Protein AF-A0AAF6BDD6-F1 (afdb_monomer_lite)

Radius of gyration: 24.26 Å; chains: 1; bounding box: 52×38×102 Å

InterPro domains:
  IPR036426 Bulb-type lectin domain superfamily [SSF51110] (97-180)

Structure (mmCIF, N/CA/C/O backbone):
data_AF-A0AAF6BDD6-F1
#
_entry.id   AF-A0AAF6BDD6-F1
#
loop_
_atom_site.group_PDB
_atom_site.id
_atom_site.type_symbol
_atom_site.label_atom_id
_atom_site.label_alt_id
_atom_site.label_comp_id
_atom_site.label_asym_id
_atom_site.label_entity_id
_atom_site.label_seq_id
_atom_site.pdbx_PDB_ins_code
_atom_site.Cartn_x
_atom_site.Cartn_y
_atom_site.Cartn_z
_atom_site.occupancy
_atom_site.B_iso_or_equiv
_atom_site.auth_seq_id
_atom_site.auth_comp_id
_atom_site.auth_asym_id
_atom_site.auth_atom_id
_atom_site.pdbx_PDB_model_num
ATOM 1 N N . MET A 1 1 ? 34.507 6.497 79.759 1.00 51.25 1 MET A N 1
ATOM 2 C CA . MET A 1 1 ? 33.496 5.762 78.967 1.00 51.25 1 MET A CA 1
ATOM 3 C C . MET A 1 1 ? 32.252 6.629 78.835 1.00 51.25 1 MET A C 1
ATOM 5 O O . MET A 1 1 ? 31.584 6.825 79.837 1.00 51.25 1 MET A O 1
ATOM 9 N N . ALA A 1 2 ? 32.042 7.193 77.638 1.00 34.12 2 ALA A N 1
ATOM 10 C CA . ALA A 1 2 ? 30.849 7.863 77.072 1.00 34.12 2 ALA A CA 1
ATOM 11 C C . ALA A 1 2 ? 31.321 8.731 75.872 1.00 34.12 2 ALA A C 1
ATOM 13 O O . ALA A 1 2 ? 32.462 9.191 75.925 1.00 34.12 2 ALA A O 1
ATOM 14 N N . PRO A 1 3 ? 30.488 9.076 74.870 1.00 53.22 3 PRO A N 1
ATOM 15 C CA . PRO A 1 3 ? 29.508 8.265 74.144 1.00 53.22 3 PRO A CA 1
ATOM 16 C C . PRO A 1 3 ? 29.766 8.244 72.612 1.00 53.22 3 PRO A C 1
ATOM 18 O O . PRO A 1 3 ? 30.469 9.080 72.053 1.00 53.22 3 PRO A O 1
ATOM 21 N N . ILE A 1 4 ? 29.161 7.263 71.933 1.00 51.34 4 ILE A N 1
ATOM 22 C CA . ILE A 1 4 ? 29.193 7.052 70.476 1.00 51.34 4 ILE A CA 1
ATOM 23 C C . ILE A 1 4 ? 28.238 8.036 69.782 1.00 51.34 4 ILE A C 1
ATOM 25 O O . ILE A 1 4 ? 27.051 8.097 70.102 1.00 51.34 4 ILE A O 1
ATOM 29 N N . MET A 1 5 ? 28.767 8.775 68.807 1.00 47.75 5 MET A N 1
ATOM 30 C CA . MET A 1 5 ? 28.054 9.711 67.938 1.00 47.75 5 MET A CA 1
ATOM 31 C C . MET A 1 5 ? 27.268 8.930 66.867 1.00 47.75 5 MET A C 1
ATOM 33 O O . MET A 1 5 ? 27.860 8.218 66.060 1.00 47.75 5 MET A O 1
ATOM 37 N N . LYS A 1 6 ? 25.931 9.032 66.864 1.00 49.72 6 LYS A N 1
ATOM 38 C CA . LYS A 1 6 ? 25.065 8.510 65.791 1.00 49.72 6 LYS A CA 1
ATOM 39 C C . LYS A 1 6 ? 24.808 9.616 64.768 1.00 49.72 6 LYS A C 1
ATOM 41 O O . LYS A 1 6 ? 24.202 10.629 65.103 1.00 49.72 6 LYS A O 1
ATOM 46 N N . ILE A 1 7 ? 25.245 9.399 63.531 1.00 56.69 7 ILE A N 1
ATOM 47 C CA . ILE A 1 7 ? 24.917 10.243 62.377 1.00 56.69 7 ILE A CA 1
ATOM 48 C C . ILE A 1 7 ? 23.595 9.730 61.797 1.00 56.69 7 ILE A C 1
ATOM 50 O O . ILE A 1 7 ? 23.491 8.572 61.395 1.00 56.69 7 ILE A O 1
ATOM 54 N N . ALA A 1 8 ? 22.572 10.583 61.806 1.00 51.97 8 ALA A N 1
ATOM 55 C CA . ALA A 1 8 ? 21.288 10.317 61.176 1.00 51.97 8 ALA A CA 1
ATOM 56 C C . ALA A 1 8 ? 21.411 10.520 59.657 1.00 51.97 8 ALA A C 1
ATOM 58 O O . ALA A 1 8 ? 21.768 11.602 59.196 1.00 51.97 8 ALA A O 1
ATOM 59 N N . SER A 1 9 ? 21.128 9.460 58.901 1.00 61.69 9 SER A N 1
ATOM 60 C CA . SER A 1 9 ? 21.029 9.463 57.442 1.00 61.69 9 SER A CA 1
ATOM 61 C C . SER A 1 9 ? 19.632 9.936 57.041 1.00 61.69 9 SER A C 1
ATOM 63 O O . SER A 1 9 ? 18.634 9.280 57.344 1.00 61.69 9 SER A O 1
ATOM 65 N N . THR A 1 10 ? 19.547 11.103 56.414 1.00 53.69 10 THR A N 1
ATOM 66 C CA . THR A 1 10 ? 18.310 11.665 55.872 1.00 53.69 10 THR A CA 1
ATOM 67 C C . THR A 1 10 ? 17.987 11.012 54.527 1.00 53.69 10 THR A C 1
ATOM 69 O O . THR A 1 10 ? 18.719 11.156 53.551 1.00 53.69 10 THR A O 1
ATOM 72 N N . CYS A 1 11 ? 16.862 10.292 54.471 1.00 45.34 11 CYS A N 1
ATOM 73 C CA . CYS A 1 11 ? 16.270 9.806 53.226 1.00 45.34 11 CYS A CA 1
ATOM 74 C C . CYS A 1 11 ? 15.778 10.989 52.384 1.00 45.34 11 CYS A C 1
ATOM 76 O O . CYS A 1 11 ? 14.833 11.685 52.754 1.00 45.34 11 CYS A O 1
ATOM 78 N N . LEU A 1 12 ? 16.420 11.190 51.237 1.00 45.31 12 LEU A N 1
ATOM 79 C CA . LEU A 1 12 ? 16.008 12.132 50.208 1.00 45.31 12 LEU A CA 1
ATOM 80 C C . LEU A 1 12 ? 14.826 11.524 49.431 1.00 45.31 12 LEU A C 1
ATOM 82 O O . LEU A 1 12 ? 15.008 10.616 48.622 1.00 45.31 12 LEU A O 1
ATOM 86 N N . CYS A 1 13 ? 13.607 12.000 49.688 1.00 44.28 13 CYS A N 1
ATOM 87 C CA . CYS A 1 13 ? 12.452 11.706 48.839 1.00 44.28 13 CYS A CA 1
ATOM 88 C C . CYS A 1 13 ? 12.585 12.503 47.536 1.00 44.28 13 CYS A C 1
ATOM 90 O O . CYS A 1 13 ? 12.308 13.701 47.501 1.00 44.28 13 CYS A O 1
ATOM 92 N N . VAL A 1 14 ? 13.022 11.843 46.465 1.00 45.38 14 VAL A N 1
ATOM 93 C CA . VAL A 1 14 ? 12.939 12.384 45.105 1.00 45.38 14 VAL A CA 1
ATOM 94 C C . VAL A 1 14 ? 11.490 12.236 44.643 1.00 45.38 14 VAL A C 1
ATOM 96 O O . VAL A 1 14 ? 11.029 11.137 44.342 1.00 45.38 14 VAL A O 1
ATOM 99 N N . ALA A 1 15 ? 10.756 13.346 44.638 1.00 45.22 15 ALA A N 1
ATOM 100 C CA . ALA A 1 15 ? 9.427 13.421 44.054 1.00 45.22 15 ALA A CA 1
ATOM 101 C C . ALA A 1 15 ? 9.534 13.259 42.527 1.00 45.22 15 ALA A C 1
ATOM 103 O O . ALA A 1 15 ? 10.082 14.121 41.840 1.00 45.22 15 ALA A O 1
ATOM 104 N N . LEU A 1 16 ? 9.019 12.143 42.003 1.00 39.81 16 LEU A N 1
ATOM 105 C CA . LEU A 1 16 ? 8.784 11.959 40.574 1.00 39.81 16 LEU A CA 1
ATOM 106 C C . LEU A 1 16 ? 7.691 12.934 40.114 1.00 39.81 16 LEU A C 1
ATOM 108 O O . LEU A 1 16 ? 6.511 12.755 40.414 1.00 39.81 16 LEU A O 1
ATOM 112 N N . LEU A 1 17 ? 8.091 13.947 39.349 1.00 40.88 17 LEU A N 1
ATOM 113 C CA . LEU A 1 17 ? 7.201 14.741 38.508 1.00 40.88 17 LEU A CA 1
ATOM 114 C C . LEU A 1 17 ? 6.760 13.879 37.316 1.00 40.88 17 LEU A C 1
ATOM 116 O O . LEU A 1 17 ? 7.428 13.820 36.287 1.00 40.88 17 LEU A O 1
ATOM 120 N N . LEU A 1 18 ? 5.626 13.196 37.468 1.00 42.12 18 LEU A N 1
ATOM 121 C CA . LEU A 1 18 ? 4.847 12.662 36.352 1.00 42.12 18 LEU A CA 1
ATOM 122 C C . LEU A 1 18 ? 4.160 13.837 35.649 1.00 42.12 18 LEU A C 1
ATOM 124 O O . LEU A 1 18 ? 3.033 14.206 35.966 1.00 42.12 18 LEU A O 1
ATOM 128 N N . SER A 1 19 ? 4.860 14.451 34.700 1.00 39.84 19 SER A N 1
ATOM 129 C CA . SER A 1 19 ? 4.233 15.306 33.699 1.00 39.84 19 SER A CA 1
ATOM 130 C C . SER A 1 19 ? 3.426 14.418 32.754 1.00 39.84 19 SER A C 1
ATOM 132 O O . SER A 1 19 ? 3.980 13.730 31.895 1.00 39.84 19 SER A O 1
ATOM 134 N N . SER A 1 20 ? 2.112 14.413 32.944 1.00 39.69 20 SER A N 1
ATOM 135 C CA . SER A 1 20 ? 1.128 13.863 32.021 1.00 39.69 20 SER A CA 1
ATOM 136 C C . SER A 1 20 ? 1.260 14.538 30.653 1.00 39.69 20 SER A C 1
ATOM 138 O O . SER A 1 20 ? 0.771 15.650 30.455 1.00 39.69 20 SER A O 1
ATOM 140 N N . LEU A 1 21 ? 1.925 13.865 29.708 1.00 33.94 21 LEU A N 1
ATOM 141 C CA . LEU A 1 21 ? 1.744 14.122 28.283 1.00 33.94 21 LEU A CA 1
ATOM 142 C C . LEU A 1 21 ? 0.318 13.698 27.930 1.00 33.94 21 LEU A C 1
ATOM 144 O O . LEU A 1 21 ? 0.013 12.513 27.798 1.00 33.94 21 LEU A O 1
ATOM 148 N N . SER A 1 22 ? -0.564 14.680 27.805 1.00 35.59 22 SER A N 1
ATOM 149 C CA . SER A 1 22 ? -1.865 14.510 27.179 1.00 35.59 22 SER A CA 1
ATOM 150 C C . SER A 1 22 ? -1.642 14.094 25.723 1.00 35.59 22 SER A C 1
ATOM 152 O O . SER A 1 22 ? -1.264 14.920 24.893 1.00 35.59 22 SER A O 1
ATOM 154 N N . LEU A 1 23 ? -1.861 12.813 25.409 1.00 38.25 23 LEU A N 1
ATOM 155 C CA . LEU A 1 23 ? -2.101 12.382 24.035 1.00 38.25 23 LEU A CA 1
ATOM 156 C C . LEU A 1 23 ? -3.343 13.136 23.543 1.00 38.25 23 LEU A C 1
ATOM 158 O O . LEU A 1 23 ? -4.469 12.815 23.919 1.00 38.25 23 LEU A O 1
ATOM 162 N N . PHE A 1 24 ? -3.144 14.149 22.704 1.00 35.59 24 PHE A N 1
ATOM 163 C CA . PHE A 1 24 ? -4.202 14.658 21.842 1.00 35.59 24 PHE A CA 1
ATOM 164 C C . PHE A 1 24 ? -4.513 13.567 20.807 1.00 35.59 24 PHE A C 1
ATOM 166 O O . PHE A 1 24 ? -3.962 13.553 19.710 1.00 35.59 24 PHE A O 1
ATOM 173 N N . GLN A 1 25 ? -5.392 12.625 21.155 1.00 37.72 25 GLN A N 1
ATOM 174 C CA . GLN A 1 25 ? -6.168 11.912 20.146 1.00 37.72 25 GLN A CA 1
ATOM 175 C C . GLN A 1 25 ? -7.160 12.925 19.578 1.00 37.72 25 GLN A C 1
ATOM 177 O O . GLN A 1 25 ? -8.243 13.137 20.119 1.00 37.72 25 GLN A O 1
ATOM 182 N N . SER A 1 26 ? -6.743 13.616 18.516 1.00 37.84 26 SER A N 1
ATOM 183 C CA . SER A 1 26 ? -7.674 14.316 17.640 1.00 37.84 26 SER A CA 1
ATOM 184 C C . SER A 1 26 ? -8.650 13.265 17.126 1.00 37.84 26 SER A C 1
ATOM 186 O O . SER A 1 26 ? -8.254 12.361 16.394 1.00 37.84 26 SER A O 1
ATOM 188 N N . ALA A 1 27 ? -9.896 13.332 17.587 1.00 39.47 27 ALA A N 1
ATOM 189 C CA . ALA A 1 27 ? -10.969 12.485 17.103 1.00 39.47 27 ALA A CA 1
ATOM 190 C C . ALA A 1 27 ? -11.256 12.884 15.650 1.00 39.47 27 ALA A C 1
ATOM 192 O O . ALA A 1 27 ? -12.027 13.803 15.381 1.00 39.47 27 ALA A O 1
ATOM 193 N N . GLU A 1 28 ? -10.565 12.239 14.712 1.00 51.12 28 GLU A N 1
ATOM 194 C CA . GLU A 1 28 ? -10.907 12.288 13.296 1.00 51.12 28 GLU A CA 1
ATOM 195 C C . GLU A 1 28 ? -12.365 11.818 13.184 1.00 51.12 28 GLU A C 1
ATOM 197 O O . GLU A 1 28 ? -12.697 10.757 13.708 1.00 51.12 28 GLU A O 1
ATOM 202 N N . ASN A 1 29 ? -13.260 12.619 12.600 1.00 42.44 29 ASN A N 1
ATOM 203 C CA . ASN A 1 29 ? -14.646 12.213 12.365 1.00 42.44 29 ASN A CA 1
ATOM 204 C C . ASN A 1 29 ? -14.709 11.501 11.000 1.00 42.44 29 ASN A C 1
ATOM 206 O O . ASN A 1 29 ? -14.706 12.187 9.979 1.00 42.44 29 ASN A O 1
ATOM 210 N N . PRO A 1 30 ? -14.764 10.157 10.930 1.00 50.72 30 PRO A N 1
ATOM 211 C CA . PRO A 1 30 ? -14.666 9.419 9.670 1.00 50.72 30 PRO A CA 1
ATOM 212 C C . PRO A 1 30 ? -15.968 9.421 8.848 1.00 50.72 30 PRO A C 1
ATOM 214 O O . PRO A 1 30 ? -16.086 8.646 7.905 1.00 50.72 30 PRO A O 1
ATOM 217 N N . GLN A 1 31 ? -16.960 10.262 9.172 1.00 46.66 31 GLN A N 1
ATOM 218 C CA . GLN A 1 31 ? -18.333 10.199 8.636 1.00 46.66 31 GLN A CA 1
ATOM 219 C C . GLN A 1 31 ? -18.501 10.440 7.117 1.00 46.66 31 GLN A C 1
ATOM 221 O O . GLN A 1 31 ? -19.629 10.482 6.635 1.00 46.66 31 GLN A O 1
ATOM 226 N N . GLY A 1 32 ? -17.420 10.529 6.342 1.00 57.94 32 GLY A N 1
ATOM 227 C CA . GLY A 1 32 ? -17.466 10.566 4.876 1.00 57.94 32 GLY A CA 1
ATOM 228 C C . GLY A 1 32 ? -16.344 9.801 4.173 1.00 57.94 32 GLY A C 1
ATOM 229 O O . GLY A 1 32 ? -16.263 9.862 2.949 1.00 57.94 32 GLY A O 1
ATOM 230 N N . ALA A 1 33 ? -15.470 9.103 4.906 1.00 63.00 33 ALA A N 1
ATOM 231 C CA . ALA A 1 33 ? -14.367 8.375 4.288 1.00 63.00 33 ALA A CA 1
ATOM 232 C C . ALA A 1 33 ? -14.881 7.073 3.663 1.00 63.00 33 ALA A C 1
ATOM 234 O O . ALA A 1 33 ? -15.600 6.301 4.303 1.00 63.00 33 ALA A O 1
ATOM 235 N N . LEU A 1 34 ? -14.496 6.815 2.411 1.00 80.69 34 LEU A N 1
ATOM 236 C CA . LEU A 1 34 ? -14.727 5.514 1.794 1.00 80.69 34 LEU A CA 1
ATOM 237 C C . LEU A 1 34 ? -13.948 4.458 2.587 1.00 80.69 34 LEU A C 1
ATOM 239 O O . LEU A 1 34 ? -12.784 4.668 2.938 1.00 80.69 34 LEU A O 1
ATOM 243 N N . SER A 1 35 ? -14.594 3.332 2.887 1.00 86.69 35 SER A N 1
ATOM 244 C CA . SER A 1 35 ? -13.964 2.204 3.567 1.00 86.69 35 SER A CA 1
ATOM 245 C C . SER A 1 35 ? -13.627 1.097 2.573 1.00 86.69 35 SER A C 1
ATOM 247 O O . SER A 1 35 ? -14.380 0.816 1.639 1.00 86.69 35 SER A O 1
ATOM 249 N N . TYR A 1 36 ? -12.476 0.462 2.776 1.00 87.25 36 TYR A N 1
ATOM 250 C CA . TYR A 1 36 ? -12.027 -0.684 1.993 1.00 87.25 36 TYR A CA 1
ATOM 251 C C . TYR A 1 36 ? -12.123 -1.954 2.854 1.00 87.25 36 TYR A C 1
ATOM 253 O O . TYR A 1 36 ? -11.368 -2.077 3.825 1.00 87.25 36 TYR A O 1
ATOM 261 N N . PRO A 1 37 ? -13.058 -2.880 2.571 1.00 87.44 37 PRO A N 1
ATOM 262 C CA . PRO A 1 37 ? -13.344 -3.991 3.473 1.00 87.44 37 PRO A CA 1
ATOM 263 C C . PRO A 1 37 ? -12.319 -5.128 3.372 1.00 87.44 37 PRO A C 1
ATOM 265 O O . PRO A 1 37 ? -11.676 -5.329 2.339 1.00 87.44 37 PRO A O 1
ATOM 268 N N . ILE A 1 38 ? -12.216 -5.923 4.443 1.00 88.31 38 ILE A N 1
ATOM 269 C CA . ILE A 1 38 ? -11.459 -7.184 4.458 1.00 88.31 38 ILE A CA 1
ATOM 270 C C . ILE A 1 38 ? -11.888 -8.130 3.326 1.00 88.31 38 ILE A C 1
ATOM 272 O O . ILE A 1 38 ? -13.032 -8.092 2.872 1.00 88.31 38 ILE A O 1
ATOM 276 N N . ASN A 1 39 ? -10.975 -8.997 2.878 1.00 84.19 39 ASN A N 1
ATOM 277 C CA . ASN A 1 39 ? -11.170 -9.940 1.769 1.00 84.19 39 ASN A CA 1
ATOM 278 C C . ASN A 1 39 ? -11.416 -9.276 0.406 1.00 84.19 39 ASN A C 1
ATOM 280 O O . ASN A 1 39 ? -11.815 -9.946 -0.547 1.00 84.19 39 ASN A O 1
ATOM 284 N N . SER A 1 40 ? -11.140 -7.978 0.294 1.00 82.06 40 SER A N 1
ATOM 285 C CA . SER A 1 40 ? -11.134 -7.264 -0.980 1.00 82.06 40 SER A CA 1
ATOM 286 C C . SER A 1 40 ? -9.723 -7.213 -1.538 1.00 82.06 40 SER A C 1
ATOM 288 O O . SER A 1 40 ? -8.764 -6.936 -0.809 1.00 82.06 40 SER A O 1
ATOM 290 N N . SER A 1 41 ? -9.592 -7.418 -2.848 1.00 85.62 41 SER A N 1
ATOM 291 C CA . SER A 1 41 ? -8.333 -7.192 -3.554 1.00 85.62 41 SER A CA 1
ATOM 292 C C . SER A 1 41 ? -8.536 -6.405 -4.844 1.00 85.62 41 SER A C 1
ATOM 294 O O . SER A 1 41 ? -9.531 -6.576 -5.549 1.00 85.62 41 SER A O 1
ATOM 296 N N . VAL A 1 42 ? -7.563 -5.554 -5.153 1.00 89.88 42 VAL A N 1
ATOM 297 C CA . VAL A 1 42 ? -7.423 -4.854 -6.426 1.00 89.88 42 VAL A CA 1
ATOM 298 C C . VAL A 1 42 ? -6.278 -5.509 -7.179 1.00 89.88 42 VAL A C 1
ATOM 300 O O . VAL A 1 42 ? -5.162 -5.604 -6.670 1.00 89.88 42 VAL A O 1
ATOM 303 N N . ARG A 1 43 ? -6.558 -5.959 -8.403 1.00 90.25 43 ARG A N 1
ATOM 304 C CA . ARG A 1 43 ? -5.546 -6.463 -9.332 1.00 90.25 43 ARG A CA 1
ATOM 305 C C . ARG A 1 43 ? -5.059 -5.329 -10.221 1.00 90.25 43 ARG A C 1
ATOM 307 O O . ARG A 1 43 ? -5.859 -4.651 -10.857 1.00 90.25 43 ARG A O 1
ATOM 314 N N . PHE A 1 44 ? -3.747 -5.210 -10.340 1.00 89.00 44 PHE A N 1
ATOM 315 C CA . PHE A 1 44 ? -3.069 -4.262 -11.205 1.00 89.00 44 PHE A CA 1
ATOM 316 C C . PHE A 1 44 ? -2.042 -4.983 -12.084 1.00 89.00 44 PHE A C 1
ATOM 318 O O . PHE A 1 44 ? -1.287 -5.842 -11.624 1.00 89.00 44 PHE A O 1
ATOM 325 N N . ARG A 1 45 ? -1.996 -4.616 -13.363 1.00 82.56 45 ARG A N 1
ATOM 326 C CA . ARG A 1 45 ? -0.960 -5.041 -14.307 1.00 82.56 45 ARG A CA 1
ATOM 327 C C . ARG A 1 45 ? -0.652 -3.861 -15.217 1.00 82.56 45 ARG A C 1
ATOM 329 O O . ARG A 1 45 ? -1.575 -3.324 -15.825 1.00 82.56 45 ARG A O 1
ATOM 336 N N . SER A 1 46 ? 0.620 -3.476 -15.309 1.00 79.06 46 SER A N 1
ATOM 337 C CA . SER A 1 46 ? 1.037 -2.453 -16.270 1.00 79.06 46 SER A CA 1
ATOM 338 C C . SER A 1 46 ? 0.967 -3.022 -17.689 1.00 79.06 46 SER A C 1
ATOM 340 O O . SER A 1 46 ? 1.338 -4.173 -17.921 1.00 79.06 46 SER A O 1
ATOM 342 N N . SER A 1 47 ? 0.479 -2.230 -18.643 1.00 66.56 47 SER A N 1
ATOM 343 C CA . SER A 1 47 ? 0.349 -2.625 -20.051 1.00 66.56 47 SER A CA 1
ATOM 344 C C . SER A 1 47 ? 1.535 -2.196 -20.927 1.00 66.56 47 SER A C 1
ATOM 346 O O . SER A 1 47 ? 1.410 -2.200 -22.150 1.00 66.56 47 SER A O 1
ATOM 348 N N . GLY A 1 48 ? 2.672 -1.802 -20.345 1.00 63.66 48 GLY A N 1
ATOM 349 C CA . GLY A 1 48 ? 3.864 -1.424 -21.110 1.00 63.66 48 GLY A CA 1
ATOM 350 C C . GLY A 1 48 ? 4.838 -0.526 -20.348 1.00 63.66 48 GLY A C 1
ATOM 351 O O . GLY A 1 48 ? 4.901 -0.560 -19.123 1.00 63.66 48 GLY A O 1
ATOM 352 N N . ASN A 1 49 ? 5.580 0.298 -21.095 1.00 65.62 49 ASN A N 1
ATOM 353 C CA . ASN A 1 49 ? 6.637 1.191 -20.588 1.00 65.62 49 ASN A CA 1
ATOM 354 C C . ASN A 1 49 ? 6.124 2.485 -19.930 1.00 65.62 49 ASN A C 1
ATOM 356 O O . ASN A 1 49 ? 6.891 3.429 -19.770 1.00 65.62 49 ASN A O 1
ATOM 360 N N . LEU A 1 50 ? 4.828 2.581 -19.631 1.00 71.69 50 LEU A N 1
ATOM 361 C CA . LEU A 1 50 ? 4.226 3.800 -19.095 1.00 71.69 50 LEU A CA 1
ATOM 362 C C . LEU A 1 50 ? 3.927 3.650 -17.606 1.00 71.69 50 LEU A C 1
ATOM 364 O O . LEU A 1 50 ? 3.573 2.563 -17.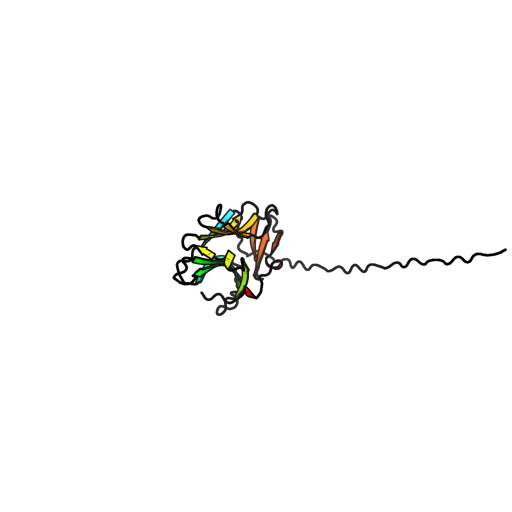132 1.00 71.69 50 LEU A O 1
ATOM 368 N N . SER A 1 51 ? 4.031 4.768 -16.891 1.00 81.31 51 SER A N 1
ATOM 369 C CA . SER A 1 51 ? 3.455 4.916 -15.561 1.00 81.31 51 SER A CA 1
ATOM 370 C C . SER A 1 51 ? 1.955 4.647 -15.631 1.00 81.31 51 SER A C 1
ATOM 372 O O . SER A 1 51 ? 1.251 5.137 -16.511 1.00 81.31 51 SER A O 1
ATOM 374 N N . SER A 1 52 ? 1.448 3.836 -14.714 1.00 86.62 52 SER A N 1
ATOM 375 C CA . SER A 1 52 ? 0.022 3.546 -14.605 1.00 86.62 52 SER A CA 1
ATOM 376 C C . SER A 1 52 ? -0.376 3.390 -13.146 1.00 86.62 52 SER A C 1
ATOM 378 O O . SER A 1 52 ? 0.455 3.101 -12.282 1.00 86.62 52 SER A O 1
ATOM 380 N N . GLN A 1 53 ? -1.658 3.608 -12.858 1.00 89.38 53 GLN A N 1
ATOM 381 C CA . GLN A 1 53 ? -2.184 3.480 -11.506 1.00 89.38 53 GLN A CA 1
ATOM 382 C C . GLN A 1 53 ? -3.606 2.928 -11.483 1.00 89.38 53 GLN A C 1
ATOM 384 O O . GLN A 1 53 ? -4.397 3.178 -12.392 1.00 89.38 53 GLN A O 1
ATOM 389 N N . ALA A 1 54 ? -3.933 2.211 -10.413 1.00 90.25 54 ALA A N 1
ATOM 390 C CA . ALA A 1 54 ? -5.284 1.800 -10.061 1.00 90.25 54 ALA A CA 1
ATOM 391 C C . ALA A 1 54 ? -5.660 2.424 -8.714 1.00 90.25 54 ALA A C 1
ATOM 393 O O . ALA A 1 54 ? -5.041 2.124 -7.690 1.00 90.25 54 ALA A O 1
ATOM 394 N N . LEU A 1 55 ? -6.670 3.298 -8.731 1.00 90.81 55 LEU A N 1
ATOM 395 C CA . LEU A 1 55 ? -7.230 3.906 -7.527 1.00 90.81 55 LEU A CA 1
ATOM 396 C C . LEU A 1 55 ? -7.861 2.825 -6.642 1.00 90.81 55 LEU A C 1
ATOM 398 O O . LEU A 1 55 ? -8.636 1.999 -7.120 1.00 90.81 55 LEU A O 1
ATOM 402 N N . VAL A 1 56 ? -7.537 2.859 -5.353 1.00 91.38 56 VAL A N 1
ATOM 403 C CA . VAL A 1 56 ? -8.057 1.934 -4.341 1.00 91.38 56 VAL A CA 1
ATOM 404 C C . VAL A 1 56 ? -9.027 2.651 -3.409 1.00 91.38 56 VAL A C 1
ATOM 406 O O . VAL A 1 56 ? -10.126 2.160 -3.162 1.00 91.38 56 VAL A O 1
ATOM 409 N N . LEU A 1 57 ? -8.605 3.796 -2.869 1.00 93.94 57 LEU A N 1
ATOM 410 C CA . LEU A 1 57 ? -9.331 4.531 -1.837 1.00 93.94 57 LEU A CA 1
ATOM 411 C C . LEU A 1 57 ? -9.080 6.030 -1.981 1.00 93.94 57 LEU A C 1
ATOM 413 O O . LEU A 1 57 ? -7.980 6.422 -2.359 1.00 93.94 57 LEU A O 1
ATOM 417 N N . SER A 1 58 ? -10.055 6.854 -1.611 1.00 94.94 58 SER A N 1
ATOM 418 C CA . SER A 1 58 ? -9.912 8.314 -1.543 1.00 94.94 58 SER A CA 1
ATOM 419 C C . SER A 1 58 ? -10.271 8.807 -0.146 1.00 94.94 58 SER A C 1
ATOM 421 O O . SER A 1 58 ? -11.148 8.231 0.504 1.00 94.94 58 SER A O 1
ATOM 423 N N . SER A 1 59 ? -9.600 9.866 0.311 1.00 95.38 59 SER A N 1
ATOM 424 C CA . SER A 1 59 ? -9.965 10.557 1.549 1.00 95.38 59 SER A CA 1
ATOM 425 C C . SER A 1 59 ? -11.294 11.300 1.381 1.00 95.38 59 SER A C 1
ATOM 427 O O . SER A 1 59 ? -11.706 11.613 0.261 1.00 95.38 59 SER A O 1
ATOM 429 N N . ALA A 1 60 ? -11.977 11.599 2.486 1.00 93.12 60 ALA A N 1
ATOM 430 C CA . ALA A 1 60 ? -13.296 12.232 2.457 1.00 93.12 60 ALA A CA 1
ATOM 431 C C . ALA A 1 60 ? -13.246 13.634 1.827 1.00 93.12 60 ALA A C 1
ATOM 433 O O . ALA A 1 60 ? -14.143 14.026 1.080 1.00 93.12 60 ALA A O 1
ATOM 434 N N . ASN A 1 61 ? -12.167 14.376 2.090 1.00 93.25 61 ASN A N 1
ATOM 435 C CA . ASN A 1 61 ? -11.933 15.697 1.513 1.00 93.25 61 ASN A CA 1
ATOM 436 C C . ASN A 1 61 ? -11.410 15.673 0.064 1.00 93.25 61 ASN A C 1
ATOM 438 O O . ASN A 1 61 ? -11.170 16.738 -0.500 1.00 93.25 61 ASN A O 1
ATOM 442 N N . ASN A 1 62 ? -11.206 14.491 -0.534 1.00 92.31 62 ASN A N 1
ATOM 443 C CA . ASN A 1 62 ? -10.530 14.310 -1.822 1.00 92.31 62 ASN A CA 1
ATOM 444 C C . ASN A 1 62 ? -9.138 14.969 -1.895 1.00 92.31 62 ASN A C 1
ATOM 446 O O . ASN A 1 62 ? -8.655 15.243 -2.986 1.00 92.31 62 ASN A O 1
ATOM 450 N N . GLY A 1 63 ? -8.468 15.218 -0.770 1.00 94.00 63 GLY A N 1
ATOM 451 C CA . GLY A 1 63 ? -7.094 15.725 -0.738 1.00 94.00 63 GLY A CA 1
ATOM 452 C C . GLY A 1 63 ? -6.053 14.633 -0.980 1.00 94.00 63 GLY A C 1
ATOM 453 O O . GLY A 1 63 ? -4.976 14.919 -1.492 1.00 94.00 63 GLY A O 1
ATOM 454 N N . PHE A 1 64 ? -6.391 13.377 -0.672 1.00 95.75 64 PHE A N 1
ATOM 455 C CA . PHE A 1 64 ? -5.489 12.240 -0.803 1.00 95.75 64 PHE A CA 1
ATOM 456 C C . PHE A 1 64 ? -6.172 11.045 -1.459 1.00 95.75 64 PHE A C 1
ATOM 458 O O . PHE A 1 64 ? -7.378 10.829 -1.307 1.00 95.75 64 PHE A O 1
ATOM 465 N N . TYR A 1 65 ? -5.379 10.214 -2.128 1.00 95.12 65 TYR A N 1
ATOM 466 C CA . TYR A 1 65 ? -5.824 8.900 -2.570 1.00 95.12 65 TYR A CA 1
ATOM 467 C C . TYR A 1 65 ? -4.757 7.824 -2.399 1.00 95.12 65 TYR A C 1
ATOM 469 O O . TYR A 1 65 ? -3.562 8.080 -2.493 1.00 95.12 65 TYR A O 1
ATOM 477 N N . LEU A 1 66 ? -5.210 6.598 -2.160 1.00 96.00 66 LEU A N 1
ATOM 478 C CA . LEU A 1 66 ? -4.408 5.386 -2.147 1.00 96.00 66 LEU A CA 1
ATOM 479 C C . LEU A 1 66 ? -4.517 4.726 -3.518 1.00 96.00 66 LEU A C 1
ATOM 481 O O . LEU A 1 66 ? -5.626 4.479 -4.001 1.00 96.00 66 LEU A O 1
ATOM 485 N N . ALA A 1 67 ? -3.385 4.396 -4.127 1.00 94.81 67 ALA A N 1
ATOM 486 C CA . ALA A 1 67 ? -3.350 3.690 -5.397 1.00 94.81 67 ALA A CA 1
ATOM 487 C C . ALA A 1 67 ? -2.278 2.604 -5.416 1.00 94.81 67 ALA A C 1
ATOM 489 O O . ALA A 1 67 ? -1.215 2.732 -4.806 1.00 94.81 67 ALA A O 1
ATOM 490 N N . VAL A 1 68 ? -2.550 1.549 -6.183 1.00 94.69 68 VAL A N 1
ATOM 491 C CA . VAL A 1 68 ? -1.491 0.672 -6.684 1.00 94.69 68 VAL A CA 1
ATOM 492 C C . VAL A 1 68 ? -0.916 1.342 -7.916 1.00 94.69 68 VAL A C 1
ATOM 494 O O . VAL A 1 68 ? -1.639 1.592 -8.879 1.00 94.69 68 VAL A O 1
ATOM 497 N N . GLN A 1 69 ? 0.368 1.656 -7.875 1.00 92.62 69 GLN A N 1
ATOM 498 C CA . GLN A 1 69 ? 1.092 2.289 -8.962 1.00 92.62 69 GLN A CA 1
ATOM 499 C C . GLN A 1 69 ? 2.070 1.302 -9.569 1.00 92.62 69 GLN A C 1
ATOM 501 O O . GLN A 1 69 ? 2.611 0.424 -8.894 1.00 92.62 69 GLN A O 1
ATOM 506 N N . GLY A 1 70 ? 2.331 1.485 -10.853 1.00 90.38 70 GLY A N 1
ATOM 507 C CA . GLY A 1 70 ? 3.443 0.831 -11.495 1.00 90.38 70 GLY A CA 1
ATOM 508 C C . GLY A 1 70 ? 4.080 1.701 -12.549 1.00 90.38 70 GLY A C 1
ATOM 509 O O . GLY A 1 70 ? 3.460 2.602 -13.108 1.00 90.38 70 GLY A O 1
ATOM 510 N N . ASN A 1 71 ? 5.339 1.404 -12.813 1.00 89.12 71 ASN A N 1
ATOM 511 C CA . ASN A 1 71 ? 6.092 2.008 -13.891 1.00 89.12 71 ASN A CA 1
ATOM 512 C C . ASN A 1 71 ? 6.753 0.885 -14.679 1.00 89.12 71 ASN A C 1
ATOM 514 O O . ASN A 1 71 ? 7.340 -0.023 -14.083 1.00 89.12 71 ASN A O 1
ATOM 518 N N . GLY A 1 72 ? 6.630 0.918 -16.003 1.00 81.88 72 GLY A N 1
ATOM 519 C CA . GLY A 1 72 ? 7.361 -0.026 -16.835 1.00 81.88 72 GLY A CA 1
ATOM 520 C C . GLY A 1 72 ? 8.860 0.143 -16.604 1.00 81.88 72 GLY A C 1
ATOM 521 O O . GLY A 1 72 ? 9.358 1.267 -16.572 1.00 81.88 72 GLY A O 1
ATOM 522 N N . SER A 1 73 ? 9.586 -0.958 -16.414 1.00 71.00 73 SER A N 1
ATOM 523 C CA . SER A 1 73 ? 11.038 -0.895 -16.574 1.00 71.00 73 SER A CA 1
ATOM 524 C C . SER A 1 73 ? 11.376 -0.865 -18.064 1.00 71.00 73 SER A C 1
ATOM 526 O O . SER A 1 73 ? 10.493 -1.037 -18.906 1.00 71.00 73 SER A O 1
ATOM 528 N N . ASP A 1 74 ? 12.640 -0.597 -18.400 1.00 67.31 74 ASP A N 1
ATOM 529 C CA . ASP A 1 74 ? 13.111 -0.504 -19.785 1.00 67.31 74 ASP A CA 1
ATOM 530 C C . ASP A 1 74 ? 12.484 -1.586 -20.676 1.00 67.31 74 ASP A C 1
ATOM 532 O O . ASP A 1 74 ? 12.388 -2.744 -20.260 1.00 67.31 74 ASP A O 1
ATOM 536 N N . ALA A 1 75 ? 12.106 -1.225 -21.909 1.00 61.94 75 ALA A N 1
ATOM 537 C CA . ALA A 1 75 ? 11.334 -2.053 -22.852 1.00 61.94 75 ALA A CA 1
ATOM 538 C C . ALA A 1 75 ? 11.819 -3.508 -23.004 1.00 61.94 75 ALA A C 1
ATOM 540 O O . ALA A 1 75 ? 11.055 -4.394 -23.376 1.00 61.94 75 ALA A O 1
ATOM 541 N N . ASN A 1 76 ? 13.102 -3.743 -22.729 1.00 70.12 76 ASN A N 1
ATOM 542 C CA . ASN A 1 76 ? 13.794 -5.012 -22.923 1.00 70.12 76 ASN A CA 1
ATOM 543 C C . ASN A 1 76 ? 13.919 -5.855 -21.643 1.00 70.12 76 ASN A C 1
ATOM 545 O O . ASN A 1 76 ? 14.444 -6.962 -21.697 1.00 70.12 76 ASN A O 1
ATOM 549 N N . SER A 1 77 ? 13.486 -5.338 -20.494 1.00 79.38 77 SER A N 1
ATOM 550 C CA . SER A 1 77 ? 13.667 -5.993 -19.192 1.00 79.38 77 SER A CA 1
ATOM 551 C C . SER A 1 77 ? 12.674 -7.129 -18.935 1.00 79.38 77 SER A C 1
ATOM 553 O O . SER A 1 77 ? 12.970 -8.019 -18.146 1.00 79.38 77 SER A O 1
ATOM 555 N N . GLY A 1 78 ? 11.505 -7.121 -19.590 1.00 87.25 78 GLY A N 1
ATOM 556 C CA . GLY A 1 78 ? 10.442 -8.097 -19.322 1.00 87.25 78 GLY A CA 1
ATOM 557 C C . GLY A 1 78 ? 9.833 -7.977 -17.918 1.00 87.25 78 GLY A C 1
ATOM 558 O O . GLY A 1 78 ? 9.114 -8.878 -17.482 1.00 87.25 78 GLY A O 1
ATOM 559 N N . GLU A 1 79 ? 10.099 -6.871 -17.225 1.00 90.94 79 GLU A N 1
ATOM 560 C CA . GLU A 1 79 ? 9.630 -6.571 -15.875 1.00 90.94 79 GLU A CA 1
ATOM 561 C C . GLU A 1 79 ? 8.895 -5.223 -15.854 1.00 90.94 79 GLU A C 1
ATOM 563 O O . GLU A 1 79 ? 8.948 -4.443 -16.805 1.00 90.94 79 GLU A O 1
ATOM 568 N N . TYR A 1 80 ? 8.195 -4.949 -14.762 1.00 91.12 80 TYR A N 1
ATOM 569 C CA . TYR A 1 80 ? 7.754 -3.617 -14.377 1.00 91.12 80 TYR A CA 1
ATOM 570 C C . TYR A 1 80 ? 7.900 -3.459 -12.864 1.00 91.12 80 TYR A C 1
ATOM 572 O O . TYR A 1 80 ? 7.996 -4.441 -12.129 1.00 91.12 80 TYR A O 1
ATOM 580 N N . LEU A 1 81 ? 7.931 -2.222 -12.385 1.00 92.19 81 LEU A N 1
ATOM 581 C CA . LEU A 1 81 ? 7.937 -1.923 -10.959 1.00 92.19 81 LEU A CA 1
ATOM 582 C C . LEU A 1 81 ? 6.502 -1.704 -10.473 1.00 92.19 81 LEU A C 1
ATOM 584 O O . LEU A 1 81 ? 5.734 -1.027 -11.152 1.00 92.19 81 LEU A O 1
ATOM 588 N N . CYS A 1 82 ? 6.150 -2.238 -9.305 1.00 93.81 82 CYS A N 1
ATOM 589 C CA . CYS A 1 82 ? 4.867 -2.031 -8.639 1.00 93.81 82 CYS A CA 1
ATOM 590 C C . CYS A 1 82 ? 5.052 -1.627 -7.175 1.00 93.81 82 CYS A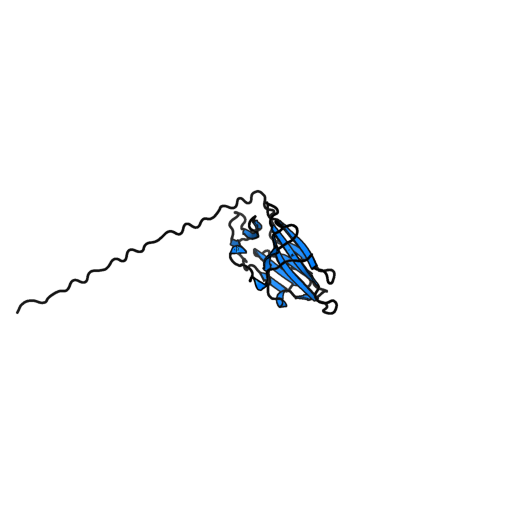 C 1
ATOM 592 O O . CYS A 1 82 ? 5.890 -2.183 -6.467 1.00 93.81 82 CYS A O 1
ATOM 594 N N . TRP A 1 83 ? 4.232 -0.693 -6.705 1.00 95.31 83 TRP A N 1
ATOM 595 C CA . TRP A 1 83 ? 4.153 -0.317 -5.298 1.00 95.31 83 TRP A CA 1
ATOM 596 C C . TRP A 1 83 ? 2.763 0.217 -4.946 1.00 95.31 83 TRP A C 1
ATOM 598 O O . TRP A 1 83 ? 1.962 0.573 -5.807 1.00 95.31 83 TRP A O 1
ATOM 608 N N . LEU A 1 84 ? 2.489 0.294 -3.653 1.00 96.19 84 LEU A N 1
ATOM 609 C CA . LEU A 1 84 ? 1.363 1.009 -3.076 1.00 96.19 84 LEU A CA 1
ATOM 610 C C . LEU A 1 84 ? 1.811 2.426 -2.714 1.00 96.19 84 LEU A C 1
ATOM 612 O O . LEU A 1 84 ? 2.899 2.589 -2.158 1.00 96.19 84 LEU A O 1
ATOM 616 N N . SER A 1 85 ? 0.994 3.440 -2.983 1.00 96.00 85 SER A N 1
ATOM 617 C CA . SER A 1 85 ? 1.284 4.815 -2.570 1.00 96.00 85 SER A CA 1
ATOM 618 C C . SER A 1 85 ? 0.043 5.571 -2.118 1.00 96.00 85 SER A C 1
ATOM 620 O O . SER A 1 85 ? -1.058 5.361 -2.626 1.00 96.00 85 SER A O 1
ATOM 622 N N . VAL A 1 86 ? 0.248 6.473 -1.158 1.00 96.75 86 VAL A N 1
ATOM 623 C CA . VAL A 1 86 ? -0.685 7.562 -0.883 1.00 96.75 86 VAL A CA 1
ATOM 624 C C . VAL A 1 86 ? -0.182 8.792 -1.621 1.00 96.75 86 VAL A C 1
ATOM 626 O O . VAL A 1 86 ? 0.962 9.215 -1.434 1.00 96.75 86 VAL A O 1
ATOM 629 N N . MET A 1 87 ? -1.050 9.347 -2.451 1.00 95.06 87 MET A N 1
ATOM 630 C CA . MET A 1 87 ? -0.806 10.529 -3.259 1.00 95.06 87 MET A CA 1
ATOM 631 C C . MET A 1 87 ? -1.550 11.716 -2.658 1.00 95.06 87 MET A C 1
ATOM 633 O O . MET A 1 87 ? -2.738 11.607 -2.355 1.00 95.06 87 MET A O 1
ATOM 637 N N . ASP A 1 88 ? -0.855 12.837 -2.514 1.00 94.56 88 ASP A N 1
ATOM 638 C CA . ASP A 1 88 ? -1.452 14.154 -2.315 1.00 94.56 88 ASP A CA 1
ATOM 639 C C . ASP A 1 88 ? -1.900 14.697 -3.678 1.00 94.56 88 ASP A C 1
ATOM 641 O O . ASP A 1 88 ? -1.105 14.749 -4.620 1.00 94.56 88 ASP A O 1
ATOM 645 N N . GLN A 1 89 ? -3.180 15.052 -3.786 1.00 90.00 89 GLN A N 1
ATOM 646 C CA . GLN A 1 89 ? -3.790 15.637 -4.986 1.00 90.00 89 GLN A CA 1
ATOM 647 C C . GLN A 1 89 ? -4.330 17.051 -4.742 1.00 90.00 89 GLN A C 1
ATOM 649 O O . GLN A 1 89 ? -5.132 17.557 -5.526 1.00 90.00 89 GLN A O 1
ATOM 654 N N . THR A 1 90 ? -3.914 17.697 -3.649 1.00 88.44 90 THR A N 1
ATOM 655 C CA . THR A 1 90 ? -4.280 19.091 -3.369 1.00 88.44 90 THR A CA 1
ATOM 656 C C . THR A 1 90 ? -3.685 20.059 -4.394 1.00 88.44 90 THR A C 1
ATOM 658 O O . THR A 1 90 ? -4.318 21.067 -4.713 1.00 88.44 90 THR A O 1
ATOM 661 N N . ASP A 1 91 ? -2.518 19.732 -4.961 1.00 82.75 91 ASP A N 1
ATOM 662 C CA . ASP A 1 91 ? -1.951 20.397 -6.135 1.00 82.75 91 ASP A CA 1
ATOM 663 C C . ASP A 1 91 ? -2.221 19.558 -7.404 1.00 82.75 91 ASP A C 1
ATOM 665 O O . ASP A 1 91 ? -1.596 18.510 -7.584 1.00 82.75 91 ASP A O 1
ATOM 669 N N . PRO A 1 92 ? -3.106 20.004 -8.317 1.00 72.81 92 PRO A N 1
ATOM 670 C CA . PRO A 1 92 ? -3.451 19.258 -9.530 1.00 72.81 92 PRO A CA 1
ATOM 671 C C . PRO A 1 92 ? -2.312 19.188 -10.558 1.00 72.81 92 PRO A C 1
ATOM 673 O O . PRO A 1 92 ? -2.404 18.431 -11.523 1.00 72.81 92 PRO A O 1
ATOM 676 N N . VAL A 1 93 ? -1.262 19.998 -10.399 1.00 75.88 93 VAL A N 1
ATOM 677 C CA . VAL A 1 93 ? -0.084 19.988 -11.277 1.00 75.88 93 VAL A CA 1
ATOM 678 C C . VAL A 1 93 ? 0.994 19.062 -10.719 1.00 75.88 93 VAL A C 1
ATOM 680 O O . VAL A 1 93 ? 1.723 18.440 -11.489 1.00 75.88 93 VAL A O 1
ATOM 683 N N . ASN A 1 94 ? 1.080 18.938 -9.392 1.00 77.62 94 ASN A N 1
ATOM 684 C CA . ASN A 1 94 ? 2.135 18.194 -8.714 1.00 77.62 94 ASN A CA 1
ATOM 685 C C . ASN A 1 94 ? 1.549 17.164 -7.750 1.00 77.62 94 ASN A C 1
ATOM 687 O O . ASN A 1 94 ? 1.535 17.362 -6.537 1.00 77.62 94 ASN A O 1
ATOM 691 N N . HIS A 1 95 ? 1.124 16.020 -8.285 1.00 84.94 95 HIS A N 1
ATOM 692 C CA . HIS A 1 95 ? 0.767 14.890 -7.436 1.00 84.94 95 HIS A CA 1
ATOM 693 C C . HIS A 1 95 ? 2.023 14.340 -6.750 1.00 84.94 95 HIS A C 1
ATOM 695 O O . HIS A 1 95 ? 2.941 13.830 -7.406 1.00 84.94 95 HIS A O 1
ATOM 701 N N . LEU A 1 96 ? 2.062 14.423 -5.422 1.00 90.69 96 LEU A N 1
ATOM 702 C CA . LEU A 1 96 ? 3.210 14.002 -4.624 1.00 90.69 96 LEU A CA 1
ATOM 703 C C . LEU A 1 96 ? 2.901 12.719 -3.866 1.00 90.69 96 LEU A C 1
ATOM 705 O O . LEU A 1 96 ? 1.876 12.604 -3.199 1.00 90.69 96 LEU A O 1
ATOM 709 N N . GLN A 1 97 ? 3.824 11.760 -3.920 1.00 92.88 97 GLN A N 1
ATOM 710 C CA . GLN A 1 97 ? 3.787 10.617 -3.015 1.00 92.88 97 GLN A CA 1
ATOM 711 C C . GLN A 1 97 ? 4.121 11.101 -1.603 1.00 92.88 97 GLN A C 1
ATOM 713 O O . GLN A 1 97 ? 5.234 11.565 -1.356 1.00 92.88 97 GLN A O 1
ATOM 718 N N . VAL A 1 98 ? 3.176 10.964 -0.674 1.00 94.88 98 VAL A N 1
ATOM 719 C CA . VAL A 1 98 ? 3.386 11.263 0.757 1.00 94.88 98 VAL A CA 1
ATOM 720 C C . VAL A 1 98 ? 3.655 10.001 1.574 1.00 94.88 98 VAL A C 1
ATOM 722 O O . VAL A 1 98 ? 4.195 10.066 2.676 1.00 94.88 98 VAL A O 1
ATOM 725 N N . TRP A 1 99 ? 3.325 8.839 1.012 1.00 96.38 99 TRP A N 1
ATOM 726 C CA . TRP A 1 99 ? 3.675 7.531 1.547 1.00 96.38 99 TRP A CA 1
ATOM 727 C C . TRP A 1 99 ? 3.766 6.505 0.414 1.00 96.38 99 TRP A C 1
ATOM 729 O O . TRP A 1 99 ? 3.050 6.603 -0.583 1.00 96.38 99 TRP A O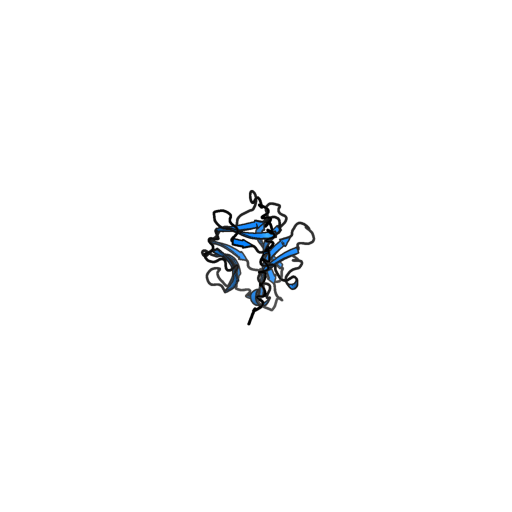 1
ATOM 739 N N . ARG A 1 100 ? 4.633 5.508 0.570 1.00 95.69 100 ARG A N 1
ATOM 740 C CA . ARG A 1 100 ? 4.870 4.420 -0.381 1.00 95.69 100 ARG A CA 1
ATOM 741 C C . ARG A 1 100 ? 5.395 3.149 0.289 1.00 95.69 100 ARG A C 1
ATOM 743 O O . ARG A 1 100 ? 6.265 3.219 1.161 1.00 95.69 100 ARG A O 1
ATOM 750 N N . ALA A 1 101 ? 4.948 1.990 -0.195 1.00 96.38 101 ALA A N 1
ATOM 751 C CA . ALA A 1 101 ? 5.540 0.695 0.128 1.00 96.38 101 ALA A CA 1
ATOM 752 C C . ALA A 1 101 ? 5.331 -0.365 -0.980 1.00 96.38 101 ALA A C 1
ATOM 754 O O . ALA A 1 101 ? 4.299 -0.349 -1.645 1.00 96.38 101 ALA A O 1
ATOM 755 N N . PRO A 1 102 ? 6.258 -1.326 -1.161 1.00 96.12 102 PRO A N 1
ATOM 756 C CA . PRO A 1 102 ? 7.600 -1.338 -0.586 1.00 96.12 102 PRO A CA 1
ATOM 757 C C . PRO A 1 102 ? 8.469 -0.241 -1.213 1.00 96.12 102 PRO A C 1
ATOM 759 O O . PRO A 1 102 ? 8.205 0.217 -2.322 1.00 96.12 102 PRO A O 1
ATOM 762 N N . CYS A 1 103 ? 9.518 0.181 -0.508 1.00 92.81 103 CYS A N 1
ATOM 763 C CA . CYS A 1 103 ? 10.484 1.162 -1.020 1.00 92.81 103 CYS A CA 1
ATOM 764 C C . CYS A 1 103 ? 11.715 0.530 -1.670 1.00 92.81 103 CYS A C 1
ATOM 766 O O . CYS A 1 103 ? 12.371 1.181 -2.477 1.00 92.81 103 CYS A O 1
ATOM 768 N N . ASP A 1 104 ? 12.011 -0.728 -1.342 1.00 93.31 104 ASP A N 1
ATOM 769 C CA . ASP A 1 104 ? 13.102 -1.476 -1.957 1.00 93.31 104 ASP A CA 1
ATOM 770 C C . ASP A 1 104 ? 12.759 -1.800 -3.425 1.00 93.31 104 ASP A C 1
ATOM 772 O O . ASP A 1 104 ? 11.773 -2.506 -3.666 1.00 93.31 104 ASP A O 1
ATOM 776 N N . PRO A 1 105 ? 13.551 -1.334 -4.409 1.00 89.38 105 PRO A N 1
ATOM 777 C CA . PRO A 1 105 ? 13.323 -1.631 -5.819 1.00 89.38 105 PRO A CA 1
ATOM 778 C C . PRO A 1 105 ? 13.301 -3.128 -6.140 1.00 89.38 105 PRO A C 1
ATOM 780 O O . PRO A 1 105 ? 12.630 -3.531 -7.084 1.00 89.38 105 PRO A O 1
ATOM 783 N N . VAL A 1 106 ? 14.010 -3.966 -5.376 1.00 92.19 106 VAL A N 1
ATOM 784 C CA . VAL A 1 106 ? 14.011 -5.423 -5.572 1.00 92.19 106 VAL A CA 1
ATOM 785 C C . VAL A 1 106 ? 12.630 -6.004 -5.279 1.00 92.19 106 VAL A C 1
ATOM 787 O O . VAL A 1 106 ? 12.139 -6.825 -6.046 1.00 92.19 106 VAL A O 1
ATOM 790 N N . LEU A 1 107 ? 11.968 -5.524 -4.222 1.00 94.69 107 LEU A N 1
ATOM 791 C CA . LEU A 1 107 ? 10.616 -5.949 -3.841 1.00 94.69 107 LEU A CA 1
ATOM 792 C C . LEU A 1 107 ? 9.522 -5.366 -4.746 1.00 94.69 107 LEU A C 1
ATOM 794 O O . LEU A 1 107 ? 8.381 -5.816 -4.698 1.00 94.69 107 LEU A O 1
ATOM 798 N N . GLN A 1 108 ? 9.849 -4.357 -5.552 1.00 92.94 108 GLN A N 1
ATOM 799 C CA . GLN A 1 108 ? 8.913 -3.745 -6.494 1.00 92.94 108 GLN A CA 1
ATOM 800 C C . GLN A 1 108 ? 8.891 -4.453 -7.848 1.00 92.94 108 GLN A C 1
ATOM 802 O O . GLN A 1 108 ? 7.956 -4.236 -8.611 1.00 92.94 108 GLN A O 1
ATOM 807 N N . ARG A 1 109 ? 9.905 -5.255 -8.187 1.00 92.88 109 ARG A N 1
ATOM 808 C CA . ARG A 1 109 ? 9.996 -5.905 -9.501 1.00 92.88 109 ARG A CA 1
ATOM 809 C C . ARG A 1 109 ? 8.911 -6.958 -9.670 1.00 92.88 109 ARG A C 1
ATOM 811 O O . ARG A 1 109 ? 8.729 -7.835 -8.829 1.00 92.88 109 ARG A O 1
ATOM 818 N N . VAL A 1 110 ? 8.228 -6.885 -10.802 1.00 93.06 110 VAL A N 1
ATOM 819 C CA . VAL A 1 110 ? 7.176 -7.808 -11.211 1.00 93.06 110 VAL A CA 1
ATOM 820 C C . VAL A 1 110 ? 7.459 -8.260 -12.634 1.00 93.06 110 VAL A C 1
ATOM 822 O O . VAL A 1 110 ? 7.717 -7.432 -13.504 1.00 93.06 110 VAL A O 1
ATOM 825 N N . SER A 1 111 ? 7.386 -9.565 -12.901 1.00 91.56 111 SER A N 1
ATOM 826 C CA . SER A 1 111 ? 7.447 -10.065 -14.276 1.00 91.56 111 SER A CA 1
ATOM 827 C C . SER A 1 111 ? 6.273 -9.516 -15.089 1.00 91.56 111 SER A C 1
ATOM 829 O O . SER A 1 111 ? 5.149 -9.456 -14.598 1.00 91.56 111 SER A O 1
ATOM 831 N N . MET A 1 112 ? 6.481 -9.209 -16.370 1.00 88.38 112 MET A N 1
ATOM 832 C CA . MET A 1 112 ? 5.398 -8.807 -17.278 1.00 88.38 112 MET A CA 1
ATOM 833 C C . MET A 1 112 ? 4.271 -9.846 -17.383 1.00 88.38 112 MET A C 1
ATOM 835 O O . MET A 1 112 ? 3.160 -9.493 -17.781 1.00 88.38 112 MET A O 1
ATOM 839 N N . ASN A 1 113 ? 4.520 -11.111 -17.024 1.00 89.69 113 ASN A N 1
ATOM 840 C CA . ASN A 1 113 ? 3.510 -12.174 -16.984 1.00 89.69 113 ASN A CA 1
ATOM 841 C C . ASN A 1 113 ? 2.723 -12.242 -15.668 1.00 89.69 113 ASN A C 1
ATOM 843 O O . ASN A 1 113 ? 1.675 -12.888 -15.622 1.00 89.69 113 ASN A O 1
ATOM 847 N N . ASP A 1 114 ? 3.204 -11.568 -14.629 1.00 93.69 114 ASP A N 1
ATOM 848 C CA . ASP A 1 114 ? 2.581 -11.522 -13.316 1.00 93.69 114 ASP A CA 1
ATOM 849 C C . ASP A 1 114 ? 1.679 -10.292 -13.165 1.00 93.69 114 ASP A C 1
ATOM 851 O O . ASP A 1 114 ? 1.451 -9.494 -14.080 1.00 93.69 114 ASP A O 1
ATOM 855 N N . SER A 1 115 ? 1.045 -10.195 -12.006 1.00 93.06 115 SER A N 1
ATOM 856 C CA . SER A 1 115 ? 0.238 -9.060 -11.595 1.00 93.06 115 SER A CA 1
ATOM 857 C C . SER A 1 115 ? 0.631 -8.643 -10.186 1.00 93.06 115 SER A C 1
ATOM 859 O O . SER A 1 115 ? 1.196 -9.414 -9.410 1.00 93.06 115 SER A O 1
ATOM 861 N N . CYS A 1 116 ? 0.309 -7.402 -9.866 1.00 94.94 116 CYS A N 1
ATOM 862 C CA . CYS A 1 116 ? 0.448 -6.845 -8.541 1.00 94.94 116 CYS A CA 1
ATOM 863 C C . CYS A 1 116 ? -0.942 -6.745 -7.923 1.00 94.94 116 CYS A C 1
ATOM 865 O O . CYS A 1 116 ? -1.889 -6.298 -8.573 1.00 94.94 116 CYS A O 1
ATOM 867 N N . TYR A 1 117 ? -1.080 -7.190 -6.689 1.00 95.19 117 TYR A N 1
ATOM 868 C CA . TYR A 1 117 ? -2.346 -7.253 -5.990 1.00 95.19 117 TYR A CA 1
ATOM 869 C C . TYR A 1 117 ? -2.228 -6.489 -4.688 1.00 95.19 117 TYR A C 1
ATOM 871 O O . TYR A 1 117 ? -1.350 -6.769 -3.878 1.00 95.19 117 TYR A O 1
ATOM 879 N N . PHE A 1 118 ? -3.139 -5.554 -4.476 1.00 96.12 118 PHE A N 1
ATOM 880 C CA . PHE A 1 118 ? -3.346 -4.935 -3.176 1.00 96.12 118 PHE A CA 1
ATOM 881 C C . PHE A 1 118 ? -4.572 -5.554 -2.524 1.00 96.12 118 PHE A C 1
ATOM 883 O O . PHE A 1 118 ? -5.575 -5.769 -3.201 1.00 96.12 118 PHE A O 1
ATOM 890 N N . GLY A 1 119 ? -4.540 -5.786 -1.219 1.00 95.38 119 GLY A N 1
ATOM 891 C CA . GLY A 1 119 ? -5.741 -6.188 -0.501 1.00 95.38 119 GLY A CA 1
ATOM 892 C C . GLY A 1 119 ? -5.553 -6.288 1.000 1.00 95.38 119 GLY A C 1
ATOM 893 O O . GLY A 1 119 ? -4.442 -6.151 1.512 1.00 95.38 119 GLY A O 1
ATOM 894 N N . ILE A 1 120 ? -6.657 -6.558 1.694 1.00 95.69 120 ILE A N 1
ATOM 895 C CA . ILE A 1 120 ? -6.641 -6.907 3.116 1.00 95.69 120 ILE A CA 1
ATOM 896 C C . ILE A 1 120 ? -6.958 -8.398 3.231 1.00 95.69 120 ILE A C 1
ATOM 898 O O . ILE A 1 120 ? -8.037 -8.837 2.824 1.00 95.69 120 ILE A O 1
ATOM 902 N N . THR A 1 121 ? -6.013 -9.179 3.753 1.00 95.62 121 THR A N 1
ATOM 903 C CA . THR A 1 121 ? -6.164 -10.630 3.921 1.00 95.62 121 THR A CA 1
ATOM 904 C C . THR A 1 121 ? -7.251 -10.953 4.940 1.00 95.62 121 THR A C 1
ATOM 906 O O . THR A 1 121 ? -7.582 -10.127 5.788 1.00 95.62 121 THR A O 1
ATOM 909 N N . SER A 1 122 ? -7.756 -12.188 4.940 1.00 94.44 122 SER A N 1
ATOM 910 C CA . SER A 1 122 ? -8.716 -12.656 5.950 1.00 94.44 122 SER A CA 1
ATOM 911 C C . SER A 1 122 ? -8.172 -12.624 7.382 1.00 94.44 122 SER A C 1
ATOM 913 O O . SER A 1 122 ? -8.950 -12.652 8.331 1.00 94.44 122 SER A O 1
ATOM 915 N N . ALA A 1 123 ? -6.846 -12.585 7.548 1.00 95.25 123 ALA A N 1
ATOM 916 C CA . ALA A 1 123 ? -6.191 -12.440 8.844 1.00 95.25 123 ALA A CA 1
ATOM 917 C C . ALA A 1 123 ? -6.124 -10.977 9.319 1.00 95.25 123 ALA A C 1
ATOM 919 O O . ALA A 1 123 ? -5.833 -10.735 10.493 1.00 95.25 123 ALA A O 1
ATOM 920 N N . GLY A 1 124 ? -6.420 -10.018 8.434 1.00 95.75 124 GLY A N 1
ATOM 921 C CA . GLY A 1 124 ? -6.418 -8.591 8.732 1.00 95.75 124 GLY A CA 1
ATOM 922 C C . GLY A 1 124 ? -5.144 -7.853 8.325 1.00 95.75 124 GLY A C 1
ATOM 923 O O . GLY A 1 124 ? -4.924 -6.744 8.805 1.00 95.75 124 GLY A O 1
ATOM 924 N N . ASP A 1 125 ? -4.296 -8.430 7.472 1.00 97.38 125 ASP A N 1
ATOM 925 C CA . ASP A 1 125 ? -3.095 -7.755 6.965 1.00 97.38 125 ASP A CA 1
ATOM 926 C C . ASP A 1 125 ? -3.408 -6.963 5.703 1.00 97.38 125 ASP A C 1
ATOM 928 O O . ASP A 1 125 ? -3.909 -7.526 4.730 1.00 97.38 125 ASP A O 1
ATOM 932 N N . LEU A 1 126 ? -3.042 -5.684 5.679 1.00 96.69 126 LEU A N 1
ATOM 933 C CA . LEU A 1 126 ? -2.929 -4.939 4.433 1.00 96.69 126 LEU A CA 1
ATOM 934 C C . LEU A 1 126 ? -1.652 -5.394 3.730 1.00 96.69 126 LEU A C 1
ATOM 936 O O . LEU A 1 126 ? -0.562 -5.320 4.296 1.0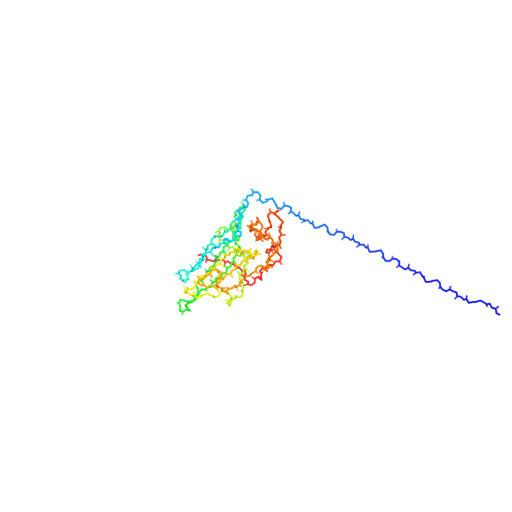0 96.69 126 LEU A O 1
ATOM 940 N N . THR A 1 127 ? -1.790 -5.874 2.498 1.00 97.62 127 THR A N 1
ATOM 941 C CA . THR A 1 127 ? -0.706 -6.535 1.769 1.00 97.62 127 THR A CA 1
ATOM 942 C C . THR A 1 127 ? -0.584 -6.034 0.340 1.00 97.62 127 THR A C 1
ATOM 944 O O . THR A 1 127 ? -1.573 -5.674 -0.305 1.00 97.62 127 THR A O 1
ATOM 947 N N . LEU A 1 128 ? 0.656 -6.049 -0.148 1.00 97.56 128 LEU A N 1
ATOM 948 C CA . LEU A 1 128 ? 0.977 -6.015 -1.567 1.00 97.56 128 LEU A CA 1
ATOM 949 C C . LEU A 1 128 ? 1.569 -7.374 -1.944 1.00 97.56 128 LEU A C 1
ATOM 951 O O . LEU A 1 128 ? 2.530 -7.830 -1.321 1.00 97.56 128 LEU A O 1
ATOM 955 N N . VAL A 1 129 ? 0.979 -8.026 -2.940 1.00 97.50 129 VAL A N 1
ATOM 956 C CA . VAL A 1 129 ? 1.350 -9.366 -3.396 1.00 97.50 129 VAL A CA 1
ATOM 957 C C . VAL A 1 129 ? 1.679 -9.324 -4.879 1.00 97.50 129 VAL A C 1
ATOM 959 O O . VAL A 1 129 ? 0.923 -8.775 -5.675 1.00 97.50 129 VAL A O 1
ATOM 962 N N . VAL A 1 130 ? 2.791 -9.936 -5.263 1.00 95.75 130 VAL A N 1
ATOM 963 C CA . VAL A 1 130 ? 3.238 -10.052 -6.652 1.00 95.75 130 VAL A CA 1
ATOM 964 C C . VAL A 1 130 ? 3.159 -11.508 -7.096 1.00 95.75 130 VAL A C 1
ATOM 966 O O . VAL A 1 130 ? 3.630 -12.404 -6.400 1.00 95.75 130 VAL A O 1
ATOM 969 N N . GLY A 1 131 ? 2.569 -11.761 -8.262 1.00 94.94 131 GLY A N 1
ATOM 970 C CA . GLY A 1 131 ? 2.531 -13.091 -8.870 1.00 94.94 131 GLY A CA 1
ATOM 971 C C . GLY A 1 131 ? 1.306 -13.301 -9.749 1.00 94.94 131 GLY A C 1
ATOM 972 O O . GLY A 1 131 ? 0.652 -12.352 -10.181 1.00 94.94 131 GLY A O 1
ATOM 973 N N . GLN A 1 132 ? 0.945 -14.559 -9.990 1.00 93.50 132 GLN A N 1
ATOM 974 C CA . GLN A 1 132 ? -0.237 -14.888 -10.793 1.00 93.50 132 GLN A CA 1
ATOM 975 C C . GLN A 1 132 ? -1.556 -14.751 -10.023 1.00 93.50 132 GLN A C 1
ATOM 977 O O . GLN A 1 132 ? -2.595 -14.524 -10.641 1.00 93.50 132 GLN A O 1
ATOM 982 N N . SER A 1 133 ? -1.536 -14.840 -8.688 1.00 94.12 133 SER A N 1
ATOM 983 C CA . SER A 1 133 ? -2.727 -14.711 -7.839 1.00 94.12 133 SER A CA 1
ATOM 984 C C . SER A 1 133 ? -2.418 -13.996 -6.520 1.00 94.12 133 SER A C 1
ATOM 986 O O . SER A 1 133 ? -1.287 -14.035 -6.042 1.00 94.12 133 SER A O 1
ATOM 988 N N . PHE A 1 134 ? -3.440 -13.391 -5.908 1.00 92.44 134 PHE A N 1
ATOM 989 C CA . PHE A 1 134 ? -3.328 -12.752 -4.591 1.00 92.44 134 PHE A CA 1
ATOM 990 C C . PHE A 1 134 ? -3.048 -13.754 -3.457 1.00 92.44 134 PHE A C 1
ATOM 992 O O . PHE A 1 134 ? -2.371 -13.418 -2.495 1.00 92.44 134 PHE A O 1
ATOM 999 N N . VAL A 1 135 ? -3.553 -14.989 -3.564 1.00 92.94 135 VAL A N 1
ATOM 1000 C CA . VAL A 1 135 ? -3.471 -15.991 -2.483 1.00 92.94 135 VAL A CA 1
ATOM 1001 C C . VAL A 1 135 ? -2.132 -16.730 -2.484 1.00 92.94 135 VAL A C 1
ATOM 1003 O O . VAL A 1 135 ? -1.635 -17.108 -1.429 1.00 92.94 135 VAL A O 1
ATOM 1006 N N . THR A 1 136 ? -1.556 -16.962 -3.665 1.00 94.50 136 THR A N 1
ATOM 1007 C CA . THR A 1 136 ? -0.341 -17.781 -3.836 1.00 94.50 136 THR A CA 1
ATOM 1008 C C . THR A 1 136 ? 0.879 -16.977 -4.272 1.00 94.50 136 THR A C 1
ATOM 1010 O O . THR A 1 136 ? 1.931 -17.564 -4.514 1.00 94.50 136 THR A O 1
ATOM 1013 N N . GLY A 1 137 ? 0.728 -15.670 -4.477 1.00 95.50 137 GLY A N 1
ATOM 1014 C CA . GLY A 1 137 ? 1.831 -14.802 -4.859 1.00 95.50 137 GLY A CA 1
ATOM 1015 C C . GLY A 1 137 ? 2.788 -14.528 -3.700 1.00 95.50 137 GLY A C 1
ATOM 1016 O O . GLY A 1 137 ? 2.558 -14.901 -2.550 1.00 95.50 137 GLY A O 1
ATOM 1017 N N . THR A 1 138 ? 3.871 -13.836 -4.018 1.00 97.12 138 THR A N 1
ATOM 1018 C CA . THR A 1 138 ? 4.878 -13.406 -3.053 1.00 97.12 138 THR A CA 1
ATOM 1019 C C . THR A 1 138 ? 4.444 -12.098 -2.410 1.00 97.12 138 THR A C 1
ATOM 1021 O O . THR A 1 138 ? 4.210 -11.109 -3.103 1.00 97.12 138 THR A O 1
ATOM 1024 N N . VAL A 1 139 ? 4.364 -12.069 -1.081 1.00 97.56 139 VAL A N 1
ATOM 1025 C CA . VAL A 1 139 ? 4.102 -10.839 -0.323 1.00 97.56 139 VAL A CA 1
ATOM 1026 C C . VAL A 1 139 ? 5.341 -9.944 -0.379 1.00 97.56 139 VAL A C 1
ATOM 1028 O O . VAL A 1 139 ? 6.406 -10.328 0.099 1.00 97.56 139 VAL A O 1
ATOM 1031 N N . THR A 1 140 ? 5.205 -8.750 -0.949 1.00 97.19 140 THR A N 1
ATOM 1032 C CA . THR A 1 140 ? 6.286 -7.753 -1.050 1.00 97.19 140 THR A CA 1
ATOM 1033 C C . THR A 1 140 ? 6.141 -6.630 -0.025 1.00 97.19 140 THR A C 1
ATOM 1035 O O . THR A 1 140 ? 7.114 -5.950 0.295 1.00 97.19 140 THR A O 1
ATOM 1038 N N . TYR A 1 141 ? 4.944 -6.469 0.543 1.00 97.56 141 TYR A N 1
ATOM 1039 C CA . TYR A 1 141 ? 4.675 -5.615 1.696 1.00 97.56 141 TYR A CA 1
ATOM 1040 C C . TYR A 1 141 ? 3.533 -6.191 2.544 1.00 97.56 141 TYR A C 1
ATOM 1042 O O . TYR A 1 141 ? 2.573 -6.738 2.003 1.00 97.56 141 TYR A O 1
ATOM 1050 N N . SER A 1 142 ? 3.628 -6.028 3.865 1.00 97.31 142 SER A N 1
ATOM 1051 C CA . SER A 1 142 ? 2.596 -6.394 4.838 1.00 97.31 142 SER A CA 1
ATOM 1052 C C . SER A 1 142 ? 2.596 -5.401 6.000 1.00 97.31 142 SER A C 1
ATOM 1054 O O . SER A 1 142 ? 3.665 -5.020 6.483 1.00 97.31 142 SER A O 1
ATOM 1056 N N . SER A 1 143 ? 1.410 -5.023 6.481 1.00 97.19 143 SER A N 1
ATOM 1057 C CA . SER A 1 143 ? 1.249 -4.254 7.722 1.00 97.19 143 SER A CA 1
ATOM 1058 C C . SER A 1 143 ? 1.539 -5.070 8.988 1.00 97.19 143 SER A C 1
ATOM 1060 O O . SER A 1 143 ? 1.726 -4.477 10.047 1.00 97.19 143 SER A O 1
ATOM 1062 N N . ASN A 1 144 ? 1.597 -6.407 8.894 1.00 97.19 144 ASN A N 1
ATOM 1063 C CA . ASN A 1 144 ? 1.784 -7.333 10.021 1.00 97.19 144 ASN A CA 1
ATOM 1064 C C . ASN A 1 144 ? 0.761 -7.115 11.153 1.00 97.19 144 ASN A C 1
ATOM 1066 O O . ASN A 1 144 ? 1.102 -7.076 12.334 1.00 97.19 144 ASN A O 1
ATOM 1070 N N . THR A 1 145 ? -0.504 -6.965 10.771 1.00 97.31 145 THR A N 1
ATOM 1071 C CA . THR A 1 145 ? -1.659 -6.738 11.654 1.00 97.31 145 THR A CA 1
ATOM 1072 C C . THR A 1 145 ? -2.545 -7.971 11.820 1.00 97.31 145 THR A C 1
ATOM 1074 O O . THR A 1 145 ? -3.640 -7.886 12.382 1.00 97.31 145 THR A O 1
ATOM 1077 N N . SER A 1 146 ? -2.070 -9.123 11.349 1.00 96.06 146 SER A N 1
ATOM 1078 C CA . SER A 1 146 ? -2.637 -10.447 11.568 1.00 96.06 146 SER A CA 1
ATOM 1079 C C . SER A 1 146 ? -3.177 -10.599 12.989 1.00 96.06 146 SER A C 1
ATOM 1081 O O . SER A 1 146 ? -2.474 -10.346 13.966 1.00 96.06 146 SER A O 1
ATOM 1083 N N . THR A 1 147 ? -4.425 -11.053 13.111 1.00 94.31 147 THR A N 1
ATOM 1084 C CA . THR A 1 147 ? -5.122 -11.334 14.384 1.00 94.31 147 THR A CA 1
ATOM 1085 C C . THR A 1 147 ? -5.456 -10.122 15.265 1.00 94.31 147 THR A C 1
ATOM 1087 O O . THR A 1 147 ? -6.113 -10.292 16.289 1.00 94.31 147 THR A O 1
ATOM 1090 N N . LEU A 1 148 ? -5.132 -8.892 14.847 1.00 96.25 148 LEU A N 1
ATOM 1091 C CA . LEU A 1 148 ? -5.495 -7.669 15.584 1.00 96.25 148 LEU A CA 1
ATOM 1092 C C . LEU A 1 148 ? -6.957 -7.231 15.373 1.00 96.25 148 LEU A C 1
ATOM 1094 O O . LEU A 1 148 ? -7.358 -6.155 15.810 1.00 96.25 148 LEU A O 1
ATOM 1098 N N . GLY A 1 149 ? -7.767 -8.050 14.696 1.00 95.38 149 GLY A N 1
ATOM 1099 C CA . GLY A 1 149 ? -9.188 -7.779 14.476 1.00 95.38 149 GLY A CA 1
ATOM 1100 C C . GLY A 1 149 ? -9.466 -6.680 13.447 1.00 95.38 149 GLY A C 1
ATOM 1101 O O . GLY A 1 149 ? -10.521 -6.047 13.513 1.00 95.38 149 GLY A O 1
ATOM 1102 N N . VAL A 1 150 ? -8.540 -6.437 12.510 1.00 97.12 150 VAL A N 1
ATOM 1103 C CA . VAL A 1 150 ? -8.766 -5.525 11.377 1.00 97.12 150 VAL A CA 1
ATOM 1104 C C . VAL A 1 150 ? -9.983 -5.991 10.584 1.00 97.12 150 VAL A C 1
ATOM 1106 O O . VAL A 1 150 ? -10.116 -7.166 10.254 1.00 97.12 150 VAL A O 1
ATOM 1109 N N . SER A 1 151 ? -10.863 -5.051 10.264 1.00 96.25 151 SER A N 1
ATOM 1110 C CA . SER A 1 151 ? -12.089 -5.295 9.497 1.00 96.25 151 SER A CA 1
ATOM 1111 C C . SER A 1 151 ? -12.141 -4.487 8.204 1.00 96.25 151 SER A C 1
ATOM 1113 O O . SER A 1 151 ? -12.729 -4.933 7.219 1.00 96.25 151 SER A O 1
ATOM 1115 N N . HIS A 1 152 ? -11.516 -3.311 8.196 1.00 95.62 152 HIS A N 1
ATOM 1116 C CA . HIS A 1 152 ? -11.471 -2.426 7.045 1.00 95.62 152 HIS A CA 1
ATOM 1117 C C . HIS A 1 152 ? -10.281 -1.463 7.138 1.00 95.62 152 HIS A C 1
ATOM 1119 O O . HIS A 1 152 ? -9.668 -1.305 8.199 1.00 95.62 152 HIS A O 1
ATOM 1125 N N . ALA A 1 153 ? -9.969 -0.824 6.014 1.00 97.12 153 ALA A N 1
ATOM 1126 C CA . ALA A 1 153 ? -9.078 0.325 5.943 1.00 97.12 153 ALA A CA 1
ATOM 1127 C C . ALA A 1 153 ? -9.860 1.597 5.602 1.00 97.12 153 ALA A C 1
ATOM 1129 O O . ALA A 1 153 ? -10.827 1.547 4.838 1.00 97.12 153 ALA A O 1
ATOM 1130 N N . VAL A 1 154 ? -9.399 2.731 6.118 1.00 96.75 154 VAL A N 1
ATOM 1131 C CA . VAL A 1 154 ? -9.821 4.073 5.695 1.00 96.75 154 VAL A CA 1
ATOM 1132 C C . VAL A 1 154 ? -8.593 4.903 5.325 1.00 96.75 154 VAL A C 1
ATOM 1134 O O . VAL A 1 154 ? -7.507 4.681 5.865 1.00 96.75 154 VAL A O 1
ATOM 1137 N N . LEU A 1 155 ? -8.755 5.858 4.410 1.00 97.38 155 LEU A N 1
ATOM 1138 C CA . LEU A 1 155 ? -7.748 6.880 4.135 1.00 97.38 155 LEU A CA 1
ATOM 1139 C C . LEU A 1 155 ? -8.198 8.175 4.806 1.00 97.38 155 LEU A C 1
ATOM 1141 O O . LEU A 1 155 ? -9.244 8.718 4.453 1.00 97.38 155 LEU A O 1
ATOM 1145 N N . SER A 1 156 ? -7.433 8.644 5.788 1.00 96.44 156 SER A N 1
ATOM 1146 C CA . SER A 1 156 ? -7.761 9.879 6.492 1.00 96.44 156 SER A CA 1
ATOM 1147 C C . SER A 1 156 ? -7.478 11.110 5.633 1.00 96.44 156 SER A C 1
ATOM 1149 O O . SER A 1 156 ? -6.689 11.076 4.685 1.00 96.44 156 SER A O 1
ATOM 1151 N N . ASP A 1 157 ? -8.081 12.234 6.011 1.00 95.19 157 ASP A N 1
ATOM 1152 C CA . ASP A 1 157 ? -7.900 13.533 5.351 1.00 95.19 157 ASP A CA 1
ATOM 1153 C C . ASP A 1 157 ? -6.486 14.120 5.516 1.00 95.19 157 ASP A C 1
ATOM 1155 O O . ASP A 1 157 ? -6.185 15.154 4.924 1.00 95.19 157 ASP A O 1
ATOM 1159 N N . TRP A 1 158 ? -5.615 13.455 6.285 1.00 94.75 158 TRP A N 1
ATOM 1160 C CA . TRP A 1 158 ? -4.191 13.774 6.440 1.00 94.75 158 TRP A CA 1
ATOM 1161 C C . TRP A 1 158 ? -3.274 12.831 5.645 1.00 94.75 158 TRP A C 1
ATOM 1163 O O . TRP A 1 158 ? -2.067 12.803 5.889 1.00 94.75 158 TRP A O 1
ATOM 1173 N N . GLY A 1 159 ? -3.825 12.003 4.753 1.00 95.19 159 GLY A N 1
ATOM 1174 C CA . GLY A 1 159 ? -3.035 11.101 3.913 1.00 95.19 159 GLY A CA 1
ATOM 1175 C C . GLY A 1 159 ? -2.480 9.887 4.661 1.00 95.19 159 GLY A C 1
ATOM 1176 O O . GLY A 1 159 ? -1.426 9.360 4.302 1.00 95.19 159 GLY A O 1
ATOM 1177 N N . ARG A 1 160 ? -3.166 9.431 5.717 1.00 96.94 160 ARG A N 1
ATOM 1178 C CA . ARG A 1 160 ? -2.778 8.230 6.471 1.00 96.94 160 ARG A CA 1
ATOM 1179 C C . ARG A 1 160 ? -3.750 7.096 6.210 1.00 96.94 160 ARG A C 1
ATOM 1181 O O . ARG A 1 160 ? -4.960 7.277 6.309 1.00 96.94 160 ARG A O 1
ATOM 1188 N N . ILE A 1 161 ? -3.220 5.909 5.939 1.00 97.25 161 ILE A N 1
ATOM 1189 C CA . ILE A 1 161 ? -4.029 4.693 5.920 1.00 97.25 161 ILE A CA 1
ATOM 1190 C C . ILE A 1 161 ? -4.232 4.284 7.373 1.00 97.25 161 ILE A C 1
ATOM 1192 O O . ILE A 1 161 ? -3.252 4.155 8.108 1.00 97.25 161 ILE A O 1
ATOM 1196 N N . LEU A 1 162 ? -5.478 4.084 7.785 1.00 97.50 162 LEU A N 1
ATOM 1197 C CA . LEU A 1 162 ? -5.826 3.558 9.099 1.00 97.50 162 LEU A CA 1
ATOM 1198 C C . LEU A 1 162 ? -6.441 2.175 8.912 1.00 97.50 162 LEU A C 1
ATOM 1200 O O . LEU A 1 162 ? -7.428 2.036 8.191 1.00 97.50 162 LEU A O 1
ATOM 1204 N N . LEU A 1 163 ? -5.881 1.160 9.569 1.00 97.38 163 LEU A N 1
ATOM 1205 C CA . LEU A 1 163 ? -6.525 -0.149 9.673 1.00 97.38 163 LEU A CA 1
ATOM 1206 C C . LEU A 1 163 ? -7.337 -0.189 10.956 1.00 97.38 163 LEU A C 1
ATOM 1208 O O . LEU A 1 163 ? -6.807 0.070 12.041 1.00 97.38 163 LEU A O 1
ATOM 1212 N N . GLN A 1 164 ? -8.624 -0.497 10.820 1.00 97.56 164 GLN A N 1
ATOM 1213 C CA . GLN A 1 164 ? -9.593 -0.343 11.894 1.00 97.56 164 GLN A CA 1
ATOM 1214 C C . GLN A 1 164 ? -10.369 -1.631 12.163 1.00 97.56 164 GLN A C 1
ATOM 1216 O O . GLN A 1 164 ? -10.700 -2.418 11.267 1.00 97.56 164 GLN A O 1
ATOM 1221 N N . THR A 1 165 ? -10.669 -1.846 13.441 1.00 97.00 165 THR A N 1
ATOM 1222 C CA . THR A 1 165 ? -11.588 -2.899 13.895 1.00 97.00 165 THR A CA 1
ATOM 1223 C C . THR A 1 165 ? -13.043 -2.530 13.593 1.00 97.00 165 THR A C 1
ATOM 1225 O O . THR A 1 165 ? -13.342 -1.398 13.218 1.00 97.00 165 THR A O 1
ATOM 1228 N N . VAL A 1 166 ? -13.974 -3.464 13.811 1.00 95.69 166 VAL A N 1
ATOM 1229 C CA . VAL A 1 166 ? -15.423 -3.226 13.632 1.00 95.69 166 VAL A CA 1
ATOM 1230 C C . VAL A 1 166 ? -15.977 -2.104 14.521 1.00 95.69 166 VAL A C 1
ATOM 1232 O O . VAL A 1 166 ? -17.020 -1.539 14.216 1.00 95.69 166 VAL A O 1
ATOM 1235 N N . ASN A 1 167 ? -15.266 -1.764 15.602 1.00 95.88 167 ASN A N 1
ATOM 1236 C CA . ASN A 1 167 ? -15.616 -0.686 16.528 1.00 95.88 167 ASN A CA 1
ATOM 1237 C C . ASN A 1 167 ? -14.887 0.631 16.198 1.00 95.88 167 ASN A C 1
ATOM 1239 O O . ASN A 1 167 ? -14.800 1.509 17.054 1.00 95.88 167 ASN A O 1
ATOM 1243 N N . ASN A 1 168 ? -14.306 0.754 14.999 1.00 94.31 168 ASN A N 1
ATOM 1244 C CA . ASN A 1 168 ? -13.513 1.901 14.537 1.00 94.31 168 ASN A CA 1
ATOM 1245 C C . ASN A 1 168 ? -12.254 2.196 15.375 1.00 94.31 168 ASN A C 1
ATOM 1247 O O . ASN A 1 168 ? -11.686 3.283 1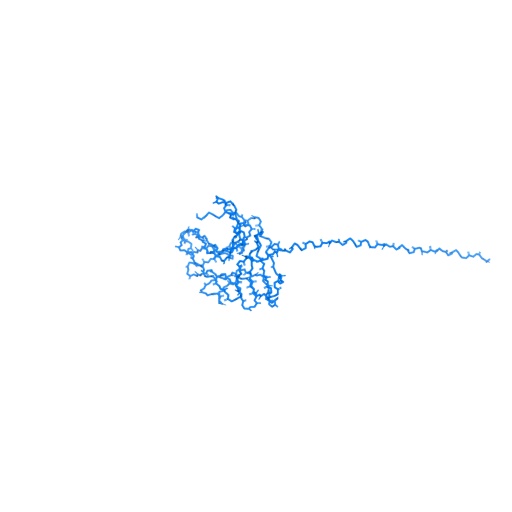5.291 1.00 94.31 168 ASN A O 1
ATOM 1251 N N . ALA A 1 169 ? -11.779 1.235 16.176 1.00 96.19 169 ALA A N 1
ATOM 1252 C CA . ALA A 1 169 ? -10.489 1.367 16.848 1.00 96.19 169 ALA A CA 1
ATOM 1253 C C . ALA A 1 169 ? -9.353 1.149 15.839 1.00 96.19 169 ALA A C 1
ATOM 1255 O O . ALA A 1 169 ? -9.300 0.093 15.202 1.00 96.19 169 ALA A O 1
ATOM 1256 N N . THR A 1 170 ? -8.458 2.131 15.710 1.00 96.62 170 THR A N 1
ATOM 1257 C CA . THR A 1 170 ? -7.267 2.054 14.853 1.00 96.62 170 THR A CA 1
ATOM 1258 C C . THR A 1 170 ? -6.216 1.146 15.483 1.00 96.62 170 THR A C 1
ATOM 1260 O O . THR A 1 170 ? -5.787 1.388 16.609 1.00 96.62 170 THR A O 1
ATOM 1263 N N . VAL A 1 171 ? -5.784 0.120 14.748 1.00 97.00 171 VAL A N 1
ATOM 1264 C CA . VAL A 1 171 ? -4.732 -0.823 15.182 1.00 97.00 171 VAL A CA 1
ATOM 1265 C C . VAL A 1 171 ? -3.417 -0.639 14.429 1.00 97.00 171 VAL A C 1
ATOM 1267 O O . VAL A 1 171 ? -2.379 -1.101 14.887 1.00 97.00 171 VAL A O 1
ATOM 1270 N N . PHE A 1 172 ? -3.453 0.043 13.284 1.00 97.38 172 PHE A N 1
ATOM 1271 C CA . PHE A 1 172 ? -2.273 0.411 12.509 1.00 97.38 172 PHE A CA 1
ATOM 1272 C C . PHE A 1 172 ? -2.519 1.722 11.773 1.00 97.38 172 PHE A C 1
ATOM 1274 O O . PHE A 1 172 ? -3.621 1.963 11.271 1.00 97.38 172 PHE A O 1
ATOM 1281 N N . THR A 1 173 ? -1.471 2.537 11.663 1.00 97.31 173 THR A N 1
ATOM 1282 C CA . THR A 1 173 ? -1.456 3.708 10.794 1.00 97.31 173 THR A CA 1
ATOM 1283 C C . THR A 1 173 ? -0.121 3.853 10.075 1.00 97.31 173 THR A C 1
ATOM 1285 O O . THR A 1 173 ? 0.947 3.636 10.650 1.00 97.31 173 THR A O 1
ATOM 1288 N N . THR A 1 174 ? -0.164 4.286 8.814 1.00 96.06 174 THR A N 1
ATOM 1289 C CA . THR A 1 174 ? 1.055 4.636 8.069 1.00 96.06 174 THR A CA 1
ATOM 1290 C C . THR A 1 174 ? 1.781 5.852 8.646 1.00 96.06 174 THR A C 1
ATOM 1292 O O . THR A 1 174 ? 2.960 6.041 8.363 1.00 96.06 174 THR A O 1
ATOM 1295 N N . GLY A 1 175 ? 1.123 6.648 9.500 1.00 93.62 175 GLY A N 1
ATOM 1296 C CA . GLY A 1 175 ? 1.769 7.743 10.229 1.00 93.62 175 GLY A CA 1
ATOM 1297 C C . GLY A 1 175 ? 2.871 7.275 11.188 1.00 93.62 175 GLY A C 1
ATOM 1298 O O . GLY A 1 175 ? 3.844 7.998 11.382 1.00 93.62 175 GLY A O 1
ATOM 1299 N N . ASP A 1 176 ? 2.753 6.054 11.718 1.00 95.25 176 ASP A N 1
ATOM 1300 C CA . ASP A 1 176 ? 3.747 5.447 12.616 1.00 95.25 176 ASP A CA 1
ATOM 1301 C C . ASP A 1 176 ? 4.833 4.680 11.842 1.00 95.25 176 ASP A C 1
ATOM 1303 O O . ASP A 1 176 ? 5.866 4.304 12.394 1.00 95.25 176 ASP A O 1
ATOM 1307 N N . THR A 1 177 ? 4.613 4.455 10.543 1.00 93.69 177 THR A N 1
ATOM 1308 C CA . THR A 1 177 ? 5.529 3.762 9.627 1.00 93.69 177 THR A CA 1
ATOM 1309 C C . THR A 1 177 ? 5.767 4.602 8.366 1.00 93.69 177 THR A C 1
ATOM 1311 O O . THR A 1 177 ? 5.402 4.194 7.256 1.00 93.69 177 THR A O 1
ATOM 1314 N N . PRO A 1 178 ? 6.356 5.807 8.512 1.00 94.81 178 PRO A N 1
ATOM 1315 C CA . PRO A 1 178 ? 6.568 6.705 7.388 1.00 94.81 178 PRO A CA 1
ATOM 1316 C C . PRO A 1 178 ? 7.557 6.106 6.386 1.00 94.81 178 PRO A C 1
ATOM 1318 O O . PRO A 1 178 ? 8.5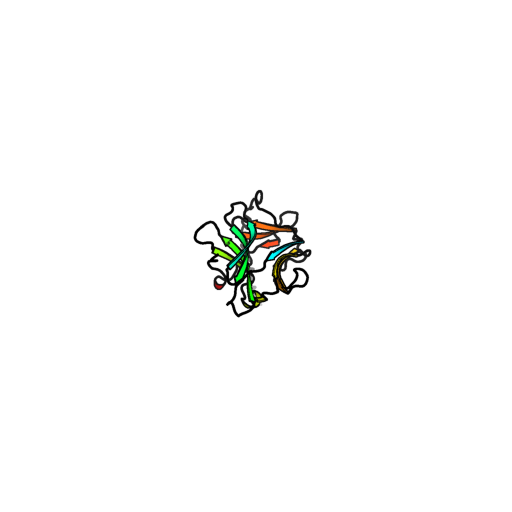22 5.430 6.753 1.00 94.81 178 PRO A O 1
ATOM 1321 N N . SER A 1 179 ? 7.346 6.392 5.104 1.00 95.31 179 SER A N 1
ATOM 1322 C CA . SER A 1 179 ? 8.299 6.010 4.066 1.00 95.31 179 SER A CA 1
ATOM 1323 C C . SER A 1 179 ? 9.584 6.833 4.178 1.00 95.31 179 SER A C 1
ATOM 1325 O O . SER A 1 179 ? 9.529 8.025 4.494 1.00 95.31 179 SER A O 1
ATOM 1327 N N . PRO A 1 180 ? 10.752 6.248 3.863 1.00 94.19 180 PRO A N 1
ATOM 1328 C CA . PRO A 1 180 ? 11.979 7.016 3.707 1.00 94.19 180 PRO A CA 1
ATOM 1329 C C . PRO A 1 180 ? 11.801 8.119 2.658 1.00 94.19 180 PRO A C 1
ATOM 1331 O O . PRO A 1 180 ? 11.233 7.872 1.596 1.00 94.19 180 PRO A O 1
ATOM 1334 N N . ALA A 1 181 ? 12.347 9.311 2.907 1.00 91.12 181 ALA A N 1
ATOM 1335 C CA . ALA A 1 181 ? 12.237 10.438 1.975 1.00 91.12 181 ALA A CA 1
ATOM 1336 C C . ALA A 1 181 ? 12.786 10.118 0.570 1.00 91.12 181 ALA A C 1
ATOM 1338 O O . ALA A 1 181 ? 12.274 10.626 -0.418 1.00 91.12 181 ALA A O 1
ATOM 1339 N N . SER A 1 182 ? 13.777 9.225 0.466 1.00 90.62 182 SER A N 1
ATOM 1340 C CA . SER A 1 182 ? 14.337 8.750 -0.809 1.00 90.62 182 SER A CA 1
ATOM 1341 C C . SER A 1 182 ? 13.363 7.936 -1.668 1.00 90.62 182 SER A C 1
ATOM 1343 O O . SER A 1 182 ? 13.629 7.703 -2.843 1.00 90.62 182 SER A O 1
ATOM 1345 N N . CYS A 1 183 ? 12.266 7.467 -1.080 1.00 89.50 183 CYS A N 1
ATOM 1346 C CA . CYS A 1 183 ? 11.228 6.683 -1.740 1.00 89.50 183 CYS A CA 1
ATOM 1347 C C . CYS A 1 183 ? 10.059 7.551 -2.224 1.00 89.50 183 CYS A C 1
ATOM 1349 O O . CYS A 1 183 ? 9.240 7.093 -3.023 1.00 89.50 183 CYS A O 1
ATOM 1351 N N . LEU A 1 184 ? 9.990 8.788 -1.728 1.00 91.50 184 LEU A N 1
ATOM 1352 C CA . LEU A 1 184 ? 8.956 9.758 -2.047 1.00 91.50 184 LEU A CA 1
ATOM 1353 C C . LEU A 1 184 ? 9.402 10.628 -3.221 1.00 91.50 184 LEU A C 1
ATOM 1355 O O . LEU A 1 184 ? 10.585 10.919 -3.399 1.00 91.50 184 LEU A O 1
ATOM 1359 N N . GLY A 1 185 ? 8.441 11.055 -4.026 1.00 82.81 185 GLY A N 1
ATOM 1360 C CA . GLY A 1 185 ? 8.702 11.893 -5.183 1.00 82.81 185 GLY A CA 1
ATOM 1361 C C . GLY A 1 185 ? 7.446 12.138 -6.008 1.00 82.81 185 GLY A C 1
ATOM 1362 O O . GLY A 1 185 ? 6.375 11.610 -5.684 1.00 82.81 185 GLY A O 1
ATOM 1363 N N . PRO A 1 186 ? 7.566 12.943 -7.072 1.00 80.00 186 PRO A N 1
ATOM 1364 C CA . PRO A 1 186 ? 6.483 13.106 -8.025 1.00 80.00 186 PRO A CA 1
ATOM 1365 C C . PRO A 1 186 ? 6.208 11.775 -8.729 1.00 80.00 186 PRO A C 1
ATOM 1367 O O . PRO A 1 186 ? 7.133 11.035 -9.077 1.00 80.00 186 PRO A O 1
ATOM 1370 N N . PHE A 1 187 ? 4.930 11.486 -8.965 1.00 73.00 187 PHE A N 1
ATOM 1371 C CA . PHE A 1 187 ? 4.533 10.421 -9.878 1.00 73.00 187 PHE A CA 1
ATOM 1372 C C . PHE A 1 187 ? 4.056 11.053 -11.180 1.00 73.00 187 PHE A C 1
ATOM 1374 O O . PHE A 1 187 ? 2.964 11.615 -11.240 1.00 73.00 187 PHE A O 1
ATOM 1381 N N . ASN A 1 188 ? 4.896 10.981 -12.210 1.00 64.62 188 ASN A N 1
ATOM 1382 C CA . ASN A 1 188 ? 4.539 11.465 -13.538 1.00 64.62 188 ASN A CA 1
ATOM 1383 C C . ASN A 1 188 ? 3.666 10.399 -14.209 1.00 64.62 188 ASN A C 1
ATOM 1385 O O . ASN A 1 188 ? 4.178 9.335 -14.576 1.00 64.62 188 ASN A O 1
ATOM 1389 N N . LEU A 1 189 ? 2.363 10.679 -14.285 1.00 58.09 189 LEU A N 1
ATOM 1390 C CA . LEU A 1 189 ? 1.376 9.903 -15.040 1.00 58.09 189 LEU A CA 1
ATOM 1391 C C . LEU A 1 189 ? 1.514 10.135 -16.546 1.00 58.09 189 LEU A C 1
ATOM 1393 O O . LEU A 1 189 ? 1.786 11.292 -16.940 1.00 58.09 189 LEU A O 1
#

Organism: NCBI:txid1480154

pLDDT: mean 82.95, std 18.99, range [33.94, 97.62]

Sequence (189 aa):
MAPIMKIASTCLCVALLLSSLSLFQSAENPQGALSYPINSSVRFRSSGNLSSQALVLSSANNGFYLAVQGNGSDANSGEYLCWLSVMDQTDPVNHLQVWRAPCDPVLQRVSMNDSCYFGITSAGDLTLVVGQSFVTGTVTYSSNTSTLGVSHAVLSDWGRILLQTVNNATVFTTGDTPSPASCLGPFNL

Foldseek 3Di:
DDDDDDDDDDDDPDDDPPPDPPPPPPPQPQVQWDKAFAPDKDKAADPAQAKDWDWDTAARVNQKTKIWIKGQDDRPPQKIFIKIFIWGCPPVVFTKTFAIPDLDRVLRIAGNQKIWMFHQYPQGWGFIFIGNDPVPGHTSDIPPCGNVQFTIWTQHPVRKIFGAHPVRDGPDICVVVGDDPVSMDTRDD

Secondary structure (DSSP, 8-state):
---PPPPP----------------------TTPPEEETT-EEEE---SSS-EEEEEEE-TTSSEEEEEEEEE--TTSSEEEEEEEEEE-SSSS--EEEEEE--SHHHHEEETTSEEEEEE-TTS-EEEEEES-TTTSEEEEE---TTS---EEEE-TTS-EEEE-TT--EEEEGGGSPPPGGG--B---